Protein AF-A0A518BB22-F1 (afdb_monomer_lite)

Structure (mmCIF, N/CA/C/O backbone):
data_AF-A0A518BB22-F1
#
_entry.id   AF-A0A518BB22-F1
#
loop_
_atom_site.group_PDB
_atom_site.id
_atom_site.type_symbol
_atom_site.label_atom_id
_atom_site.label_alt_id
_atom_site.label_comp_id
_atom_site.label_asym_id
_atom_site.label_entity_id
_atom_site.label_seq_id
_atom_site.pdbx_PDB_ins_code
_atom_site.Cartn_x
_atom_site.Cartn_y
_atom_site.Cartn_z
_atom_site.occupancy
_atom_site.B_iso_or_equiv
_atom_site.auth_seq_id
_atom_site.auth_comp_id
_atom_site.auth_asym_id
_atom_site.auth_atom_id
_atom_site.pdbx_PDB_model_num
ATOM 1 N N . MET A 1 1 ? -40.041 -54.651 -58.471 1.00 43.06 1 MET A N 1
ATOM 2 C CA . MET A 1 1 ? -40.462 -53.303 -58.070 1.00 43.06 1 MET A CA 1
ATOM 3 C C . MET A 1 1 ? -39.698 -52.932 -56.820 1.00 43.06 1 MET A C 1
ATOM 5 O O . MET A 1 1 ? -40.023 -53.452 -55.766 1.00 43.06 1 MET A O 1
ATOM 9 N N . ASP A 1 2 ? -38.676 -52.101 -56.823 1.00 44.12 2 ASP A N 1
ATOM 10 C CA . ASP A 1 2 ? -37.720 -51.656 -57.836 1.00 44.12 2 ASP A CA 1
ATOM 11 C C . ASP A 1 2 ? -36.578 -51.071 -57.001 1.00 44.12 2 ASP A C 1
ATOM 13 O O . ASP A 1 2 ? -36.831 -50.297 -56.077 1.00 44.12 2 ASP A O 1
ATOM 17 N N . GLU A 1 3 ? -35.344 -51.485 -57.272 1.00 51.78 3 GLU A N 1
ATOM 18 C CA . GLU A 1 3 ? -34.155 -50.811 -56.750 1.00 51.78 3 GLU A CA 1
ATOM 19 C C . GLU A 1 3 ? -33.991 -49.459 -57.458 1.00 51.78 3 GLU A C 1
ATOM 21 O O . GLU A 1 3 ? -34.061 -49.417 -58.691 1.00 51.78 3 GLU A O 1
ATOM 26 N N . PRO A 1 4 ? -33.640 -48.381 -56.739 1.00 55.69 4 PRO A N 1
ATOM 27 C CA . PRO A 1 4 ? -32.893 -47.291 -57.326 1.00 55.69 4 PRO A CA 1
ATOM 28 C C . PRO A 1 4 ? -31.471 -47.266 -56.767 1.00 55.69 4 PRO A C 1
ATOM 30 O O . PRO A 1 4 ? -31.218 -46.981 -55.596 1.00 55.69 4 PRO A O 1
ATOM 33 N N . ARG A 1 5 ? -30.554 -47.552 -57.692 1.00 57.53 5 ARG A N 1
ATOM 34 C CA . ARG A 1 5 ? -29.164 -47.103 -57.720 1.00 57.53 5 ARG A CA 1
ATOM 35 C C . ARG A 1 5 ? -29.075 -45.585 -57.536 1.00 57.53 5 ARG A C 1
ATOM 37 O O . ARG A 1 5 ? -29.876 -44.845 -58.102 1.00 57.53 5 ARG A O 1
ATOM 44 N N . GLY A 1 6 ? -28.034 -45.157 -56.834 1.00 52.66 6 GLY A N 1
ATOM 45 C CA . GLY A 1 6 ? -27.600 -43.768 -56.711 1.00 52.66 6 GLY A CA 1
ATOM 46 C C . GLY A 1 6 ? -26.146 -43.717 -56.253 1.00 52.66 6 GLY A C 1
ATOM 47 O O . GLY A 1 6 ? -25.849 -43.165 -55.199 1.00 52.66 6 GLY A O 1
ATOM 48 N N . GLU A 1 7 ? -25.273 -44.394 -57.003 1.00 57.91 7 GLU A N 1
ATOM 49 C CA . GLU A 1 7 ? -23.849 -44.055 -57.081 1.00 57.91 7 GLU A CA 1
ATOM 50 C C . GLU A 1 7 ? -23.701 -42.708 -57.815 1.00 57.91 7 GLU A C 1
ATOM 52 O O . GLU A 1 7 ? -24.561 -42.348 -58.618 1.00 57.91 7 GLU A O 1
ATOM 57 N N . ASP A 1 8 ? -22.587 -42.026 -57.542 1.00 58.22 8 ASP A N 1
ATOM 58 C CA . ASP A 1 8 ? -22.024 -40.882 -58.279 1.00 58.22 8 ASP A CA 1
ATOM 59 C C . ASP A 1 8 ? -22.420 -39.467 -57.819 1.00 58.22 8 ASP A C 1
ATOM 61 O O . ASP A 1 8 ? -23.188 -38.792 -58.494 1.00 58.22 8 ASP A O 1
ATOM 65 N N . ASP A 1 9 ? -21.793 -38.960 -56.740 1.00 55.50 9 ASP A N 1
ATOM 66 C CA . ASP A 1 9 ? -21.418 -37.526 -56.678 1.00 55.50 9 ASP A CA 1
ATOM 67 C C . ASP A 1 9 ? -20.310 -37.181 -55.642 1.00 55.50 9 ASP A C 1
ATOM 69 O O . ASP A 1 9 ? -20.448 -36.294 -54.801 1.00 55.50 9 ASP A O 1
ATOM 73 N N . TYR A 1 10 ? -19.177 -37.900 -55.660 1.00 52.81 10 TYR A N 1
ATOM 74 C CA . TYR A 1 10 ? -18.005 -37.614 -54.797 1.00 52.81 10 TYR A CA 1
ATOM 75 C C . TYR A 1 10 ? -16.732 -37.233 -55.578 1.00 52.81 10 TYR A C 1
ATOM 77 O O . TYR A 1 10 ? -15.620 -37.366 -55.068 1.00 52.81 10 TYR A O 1
ATOM 85 N N . SER A 1 11 ? -16.851 -36.740 -56.813 1.00 55.03 11 SER A N 1
ATOM 86 C CA . SER A 1 11 ? -15.691 -36.384 -57.652 1.00 55.03 11 SER A CA 1
ATOM 87 C C . SER A 1 11 ? -15.397 -34.878 -57.733 1.00 55.03 11 SER A C 1
ATOM 89 O O . SER A 1 11 ? -14.282 -34.501 -58.087 1.00 55.03 11 SER A O 1
ATOM 91 N N . PHE A 1 12 ? -16.313 -33.992 -57.322 1.00 50.91 12 PHE A N 1
ATOM 92 C CA . PHE A 1 12 ? -16.133 -32.542 -57.524 1.00 50.91 12 PHE A CA 1
ATOM 93 C C . PHE A 1 12 ? -15.315 -31.819 -56.430 1.00 50.91 12 PHE A C 1
ATOM 95 O O . PHE A 1 12 ? -14.868 -30.686 -56.619 1.00 50.91 12 PHE A O 1
ATOM 102 N N . ALA A 1 13 ? -15.071 -32.458 -55.281 1.00 53.59 13 ALA A N 1
ATOM 103 C CA . ALA A 1 13 ? -14.381 -31.823 -54.150 1.00 53.59 13 ALA A CA 1
ATOM 104 C C . ALA A 1 13 ? -12.842 -31.939 -54.185 1.00 53.59 13 ALA A C 1
ATOM 106 O O . ALA A 1 13 ? -12.163 -31.225 -53.447 1.00 53.59 13 ALA A O 1
ATOM 107 N N . LEU A 1 14 ? -12.266 -32.802 -55.032 1.00 52.72 14 LEU A N 1
ATOM 108 C CA . LEU A 1 14 ? -10.814 -33.048 -55.047 1.00 52.72 14 LEU A CA 1
ATOM 109 C C . LEU A 1 14 ? -10.054 -32.262 -56.131 1.00 52.72 14 LEU A C 1
ATOM 111 O O . LEU A 1 14 ? -8.910 -31.866 -55.887 1.00 52.72 14 LEU A O 1
ATOM 115 N N . GLU A 1 15 ? -10.681 -31.925 -57.264 1.00 52.44 15 GLU A N 1
ATOM 116 C CA . GLU A 1 15 ? -9.998 -31.224 -58.370 1.00 52.44 15 GLU A CA 1
ATOM 117 C C . GLU A 1 15 ? -9.729 -29.733 -58.106 1.00 52.44 15 GLU A C 1
ATOM 119 O O . GLU A 1 15 ? -8.780 -29.158 -58.645 1.00 52.44 15 GLU A O 1
ATOM 124 N N . THR A 1 16 ? -10.485 -29.090 -57.214 1.00 54.28 16 THR A N 1
ATOM 125 C CA . THR A 1 16 ? -10.216 -27.687 -56.849 1.00 54.28 16 THR A CA 1
ATOM 126 C C . THR A 1 16 ? -9.026 -27.540 -55.892 1.00 54.28 16 THR A C 1
ATOM 128 O O . THR A 1 16 ? -8.443 -26.455 -55.794 1.00 54.28 16 THR A O 1
ATOM 131 N N . SER A 1 17 ? -8.590 -28.627 -55.241 1.00 55.38 17 SER A N 1
ATOM 132 C CA . SER A 1 17 ? -7.474 -28.594 -54.287 1.00 55.38 17 SER A CA 1
ATOM 133 C C . SER A 1 17 ? -6.095 -28.612 -54.967 1.00 55.38 17 SER A C 1
ATOM 135 O O . SER A 1 17 ? -5.178 -27.918 -54.515 1.00 55.38 17 SER A O 1
ATOM 137 N N . GLU A 1 18 ? -5.933 -29.307 -56.099 1.00 56.34 18 GLU A N 1
ATOM 138 C CA . GLU A 1 18 ? -4.634 -29.406 -56.785 1.00 56.34 18 GLU A CA 1
ATOM 139 C C . GLU A 1 18 ? -4.280 -28.141 -57.579 1.00 56.34 18 GLU A C 1
ATOM 141 O O . GLU A 1 18 ? -3.132 -27.679 -57.546 1.00 56.34 18 GLU A O 1
ATOM 146 N N . ALA A 1 19 ? -5.267 -27.507 -58.222 1.00 55.62 19 ALA A N 1
ATOM 147 C CA . ALA A 1 19 ? -5.067 -26.248 -58.944 1.00 55.62 19 ALA A CA 1
ATOM 148 C C . ALA A 1 19 ? -4.705 -25.084 -57.997 1.00 55.62 19 ALA A C 1
ATOM 150 O O . ALA A 1 19 ? -3.866 -24.237 -58.328 1.00 55.62 19 ALA A O 1
ATOM 151 N N . ALA A 1 20 ? -5.266 -25.073 -56.782 1.00 55.50 20 ALA A N 1
ATOM 152 C CA . ALA A 1 20 ? -4.911 -24.110 -55.741 1.00 55.50 20 ALA A CA 1
ATOM 153 C C . ALA A 1 20 ? -3.505 -24.365 -55.160 1.00 55.50 20 ALA A C 1
ATOM 155 O O . ALA A 1 20 ? -2.764 -23.415 -54.880 1.00 55.50 20 ALA A O 1
ATOM 156 N N . ARG A 1 21 ? -3.092 -25.636 -55.038 1.00 54.66 21 ARG A N 1
ATOM 157 C CA . ARG A 1 21 ? -1.771 -26.021 -54.512 1.00 54.66 21 ARG A CA 1
ATOM 158 C C . ARG A 1 21 ? -0.631 -25.672 -55.478 1.00 54.66 21 ARG A C 1
ATOM 160 O O . ARG A 1 21 ? 0.417 -25.203 -55.034 1.00 54.66 21 ARG A O 1
ATOM 167 N N . LYS A 1 22 ? -0.850 -25.785 -56.796 1.00 53.34 22 LYS A N 1
ATOM 168 C CA . LYS A 1 22 ? 0.150 -25.409 -57.818 1.00 53.34 22 LYS A CA 1
ATOM 169 C C . LYS A 1 22 ? 0.375 -23.894 -57.923 1.00 53.34 22 LYS A C 1
ATOM 171 O O . LYS A 1 22 ? 1.508 -23.462 -58.131 1.00 53.34 22 LYS A O 1
ATOM 176 N N . LYS A 1 23 ? -0.660 -23.068 -57.715 1.00 52.31 23 LYS A N 1
ATOM 177 C CA . LYS A 1 23 ? -0.526 -21.596 -57.751 1.00 52.31 23 LYS A CA 1
ATOM 178 C C . LYS A 1 23 ? 0.220 -21.011 -56.548 1.00 52.31 23 LYS A C 1
ATOM 180 O O . LYS A 1 23 ? 0.888 -19.992 -56.708 1.00 52.31 23 LYS A O 1
ATOM 185 N N . ARG A 1 24 ? 0.178 -21.652 -55.371 1.00 54.12 24 ARG A N 1
ATOM 186 C CA . ARG A 1 24 ? 0.925 -21.173 -54.190 1.00 54.12 24 ARG A CA 1
ATOM 187 C C . ARG A 1 24 ? 2.444 -21.304 -54.334 1.00 54.12 24 ARG A C 1
ATOM 189 O O . ARG A 1 24 ? 3.162 -20.451 -53.823 1.00 54.12 24 ARG A O 1
ATOM 196 N N . HIS A 1 25 ? 2.946 -22.298 -55.071 1.00 52.19 25 HIS A N 1
ATOM 197 C CA . HIS A 1 25 ? 4.394 -22.511 -55.185 1.00 52.19 25 HIS A CA 1
ATOM 198 C C . HIS A 1 25 ? 5.106 -21.587 -56.180 1.00 52.19 25 HIS A C 1
ATOM 200 O O . HIS A 1 25 ? 6.299 -21.338 -56.016 1.00 52.19 25 HIS A O 1
ATOM 206 N N . HIS A 1 26 ? 4.412 -21.030 -57.178 1.00 53.66 26 HIS A N 1
ATOM 207 C CA . HIS A 1 26 ? 5.092 -20.237 -58.209 1.00 53.66 26 HIS A CA 1
ATOM 208 C C . HIS A 1 26 ? 5.356 -18.776 -57.806 1.00 53.66 26 HIS A C 1
ATOM 210 O O . HIS A 1 26 ? 6.256 -18.134 -58.347 1.00 53.66 26 HIS A O 1
ATOM 216 N N . TRP A 1 27 ? 4.631 -18.251 -56.812 1.00 54.06 27 TRP A N 1
ATOM 217 C CA . TRP A 1 27 ? 4.895 -16.904 -56.297 1.00 54.06 27 TRP A CA 1
ATOM 218 C C . TRP A 1 27 ? 6.151 -16.840 -55.409 1.00 54.06 27 TRP A C 1
ATOM 220 O O . TRP A 1 27 ? 6.816 -15.806 -55.376 1.00 54.06 27 TRP A O 1
ATOM 230 N N . MET A 1 28 ? 6.546 -17.952 -54.773 1.00 52.59 28 MET A N 1
ATOM 231 C CA . MET A 1 28 ? 7.757 -18.015 -53.938 1.00 52.59 28 MET A CA 1
ATOM 232 C C . MET A 1 28 ? 9.069 -18.051 -54.737 1.00 52.59 28 MET A C 1
ATOM 234 O O . MET A 1 28 ? 10.099 -17.642 -54.217 1.00 52.59 28 MET A O 1
ATOM 238 N N . THR A 1 29 ? 9.063 -18.478 -56.004 1.00 59.12 29 THR A N 1
ATOM 239 C CA . THR A 1 29 ? 10.281 -18.524 -56.845 1.00 59.12 29 THR A CA 1
ATOM 240 C C . THR A 1 29 ? 10.539 -17.236 -57.632 1.00 59.12 29 THR A C 1
ATOM 242 O O . THR A 1 29 ? 11.562 -17.096 -58.300 1.00 59.12 29 THR A O 1
ATOM 245 N N . SER A 1 30 ? 9.621 -16.271 -57.571 1.00 63.66 30 SER A N 1
ATOM 246 C CA . SER A 1 30 ? 9.787 -14.956 -58.185 1.00 63.66 30 SER A CA 1
ATOM 247 C C . SER A 1 30 ? 10.726 -14.093 -57.340 1.00 63.66 30 SER A C 1
ATOM 249 O O . SER A 1 30 ? 10.533 -13.969 -56.132 1.00 63.66 30 SER A O 1
ATOM 251 N N . ARG A 1 31 ? 11.692 -13.404 -57.968 1.00 74.19 31 ARG A N 1
ATOM 252 C CA . ARG A 1 31 ? 12.573 -12.411 -57.306 1.00 74.19 31 ARG A CA 1
ATOM 253 C C . ARG A 1 31 ? 11.800 -11.379 -56.464 1.00 74.19 31 ARG A C 1
ATOM 255 O O . ARG A 1 31 ? 12.342 -10.843 -55.504 1.00 74.19 31 ARG A O 1
ATOM 262 N N . ARG A 1 32 ? 10.530 -11.118 -56.801 1.00 74.81 32 ARG A N 1
ATOM 263 C CA . ARG A 1 32 ? 9.646 -10.206 -56.056 1.00 74.81 32 ARG A CA 1
ATOM 264 C C . ARG A 1 32 ? 9.170 -10.787 -54.717 1.00 74.81 32 ARG A C 1
ATOM 266 O O . ARG A 1 32 ? 9.002 -10.026 -53.774 1.00 74.81 32 ARG A O 1
ATOM 273 N N . GLY A 1 33 ? 8.997 -12.107 -54.616 1.00 71.69 33 GLY A N 1
ATOM 274 C CA . GLY A 1 33 ? 8.622 -12.781 -53.367 1.00 71.69 33 GLY A CA 1
ATOM 275 C C . GLY A 1 33 ? 9.725 -12.679 -52.311 1.00 71.69 33 GLY A C 1
ATOM 276 O O . GLY A 1 33 ? 9.458 -12.287 -51.179 1.00 71.69 33 GLY A O 1
ATOM 277 N N . PHE A 1 34 ? 10.982 -12.909 -52.706 1.00 79.94 34 PHE A N 1
ATOM 278 C CA . PHE A 1 34 ? 12.142 -12.733 -51.821 1.00 79.94 34 PHE A CA 1
ATOM 279 C C . PHE A 1 34 ? 12.313 -11.287 -51.338 1.00 79.94 34 PHE A C 1
ATOM 281 O O . PHE A 1 34 ? 12.639 -11.070 -50.174 1.00 79.94 34 PHE A O 1
ATOM 288 N N . ALA A 1 35 ? 12.048 -10.298 -52.199 1.00 84.38 35 ALA A N 1
ATOM 289 C CA . ALA A 1 35 ? 12.122 -8.887 -51.819 1.00 84.38 35 ALA A CA 1
ATOM 290 C C . ALA A 1 35 ? 11.077 -8.511 -50.754 1.00 84.38 35 ALA A C 1
ATOM 292 O O . ALA A 1 35 ? 11.398 -7.789 -49.814 1.00 84.38 35 ALA A O 1
ATOM 293 N N . LEU A 1 36 ? 9.849 -9.030 -50.866 1.00 86.75 36 LEU A N 1
ATOM 294 C CA . LEU A 1 36 ? 8.797 -8.784 -49.877 1.00 86.75 36 LEU A CA 1
ATOM 295 C C . LEU A 1 36 ? 9.117 -9.436 -48.531 1.00 86.75 36 LEU A C 1
ATOM 297 O O . LEU A 1 36 ? 8.990 -8.778 -47.505 1.00 86.75 36 LEU A O 1
ATOM 301 N N . VAL A 1 37 ? 9.600 -10.683 -48.532 1.00 86.19 37 VAL A N 1
ATOM 302 C CA . VAL A 1 37 ? 10.029 -11.357 -47.295 1.00 86.19 37 VAL A CA 1
ATOM 303 C C . VAL A 1 37 ? 11.185 -10.598 -46.639 1.00 86.19 37 VAL A C 1
ATOM 305 O O . VAL A 1 37 ? 11.138 -10.339 -45.440 1.00 86.19 37 VAL A O 1
ATOM 308 N N . GLY A 1 38 ? 12.184 -10.174 -47.420 1.00 90.88 38 GLY A N 1
ATOM 309 C CA . GLY A 1 38 ? 13.296 -9.365 -46.915 1.00 90.88 38 GLY A CA 1
ATOM 310 C C . GLY A 1 38 ? 12.836 -8.040 -46.299 1.00 90.88 38 GLY A C 1
ATOM 311 O O . GLY A 1 38 ? 13.276 -7.688 -45.207 1.00 90.88 38 GLY A O 1
ATOM 312 N N . LEU A 1 39 ? 11.901 -7.339 -46.948 1.00 94.38 39 LEU A N 1
ATOM 313 C CA . LEU A 1 39 ? 11.331 -6.093 -46.431 1.00 94.38 39 LEU A CA 1
ATOM 314 C C . LEU A 1 39 ? 10.546 -6.315 -45.130 1.00 94.38 39 LEU A C 1
ATOM 316 O O . LEU A 1 39 ? 10.695 -5.535 -44.193 1.00 94.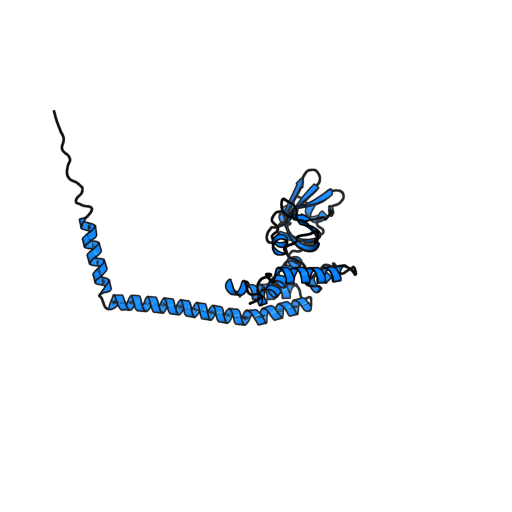38 39 LEU A O 1
ATOM 320 N N . SER A 1 40 ? 9.747 -7.382 -45.045 1.00 90.19 40 SER A N 1
ATOM 321 C CA . SER A 1 40 ? 9.011 -7.727 -43.824 1.00 90.19 40 SER A CA 1
ATOM 322 C C . SER A 1 40 ? 9.947 -8.029 -42.652 1.00 90.19 40 SER A C 1
ATOM 324 O O . SER A 1 40 ? 9.693 -7.566 -41.542 1.00 90.19 40 SER A O 1
ATOM 326 N N . VAL A 1 41 ? 11.047 -8.750 -42.889 1.00 94.50 41 VAL A N 1
ATOM 327 C CA . VAL A 1 41 ? 12.056 -9.028 -41.853 1.00 94.50 41 VAL A CA 1
ATOM 328 C C . VAL A 1 41 ? 12.737 -7.738 -41.390 1.00 94.50 41 VAL A C 1
ATOM 330 O O . VAL A 1 41 ? 12.859 -7.517 -40.188 1.00 94.50 41 VAL A O 1
ATOM 333 N N . LEU A 1 42 ? 13.120 -6.852 -42.315 1.00 95.56 42 LEU A N 1
ATOM 334 C CA . LEU A 1 42 ? 13.709 -5.554 -41.966 1.00 95.56 42 LEU A CA 1
ATOM 335 C C . LEU A 1 42 ? 12.744 -4.675 -41.162 1.00 95.56 42 LEU A C 1
ATOM 337 O O . LEU A 1 42 ? 13.164 -4.040 -40.198 1.00 95.56 42 LEU A O 1
ATOM 341 N N . LEU A 1 43 ? 11.455 -4.668 -41.515 1.00 96.00 43 LEU A N 1
ATOM 342 C CA . LEU A 1 43 ? 10.433 -3.928 -40.776 1.00 96.00 43 LEU A CA 1
ATOM 343 C C . LEU A 1 43 ? 10.282 -4.463 -39.344 1.00 96.00 43 LEU A C 1
ATOM 345 O O . LEU A 1 43 ? 10.243 -3.680 -38.399 1.00 96.00 43 LEU A O 1
ATOM 349 N N . LEU A 1 44 ? 10.243 -5.789 -39.169 1.00 95.06 44 LEU A N 1
ATOM 350 C CA . LEU A 1 44 ? 10.184 -6.410 -37.843 1.00 95.06 44 LEU A CA 1
ATOM 351 C C . LEU A 1 44 ? 11.420 -6.070 -37.004 1.00 95.06 44 LEU A C 1
ATOM 353 O O . LEU A 1 44 ? 11.274 -5.692 -35.844 1.00 95.06 44 LEU A O 1
ATOM 357 N N . LEU A 1 45 ? 12.620 -6.136 -37.588 1.00 94.69 45 LEU A N 1
ATOM 358 C CA . LEU A 1 45 ? 13.855 -5.751 -36.899 1.00 94.69 45 LEU A CA 1
ATOM 359 C C . LEU A 1 45 ? 13.848 -4.272 -36.497 1.00 94.69 45 LEU A C 1
ATOM 361 O O . LEU A 1 45 ? 14.210 -3.957 -35.367 1.00 94.69 45 LEU A O 1
ATOM 365 N N . ALA A 1 46 ? 13.376 -3.376 -37.369 1.00 93.62 46 ALA A N 1
ATOM 366 C CA . ALA A 1 46 ? 13.250 -1.954 -37.055 1.00 93.62 46 ALA A CA 1
ATOM 367 C C . ALA A 1 46 ? 12.263 -1.703 -35.901 1.00 93.62 46 ALA A C 1
ATOM 369 O O . ALA A 1 46 ? 12.554 -0.910 -35.009 1.00 93.62 46 ALA A O 1
ATOM 370 N N . ILE A 1 47 ? 11.130 -2.414 -35.870 1.00 93.69 47 ILE A N 1
ATOM 371 C CA . ILE A 1 47 ? 10.149 -2.333 -34.774 1.00 93.69 47 ILE A CA 1
ATOM 372 C C . ILE A 1 47 ? 10.754 -2.839 -33.458 1.00 93.69 47 ILE A C 1
ATOM 374 O O . ILE A 1 47 ? 10.572 -2.205 -32.419 1.00 93.69 47 ILE A O 1
ATOM 378 N N . VAL A 1 48 ? 11.487 -3.956 -33.487 1.00 91.00 48 VAL A N 1
ATOM 379 C CA . VAL A 1 48 ? 12.158 -4.511 -32.300 1.00 91.00 48 VAL A CA 1
ATOM 380 C C . VAL A 1 48 ? 13.238 -3.559 -31.794 1.00 91.00 48 VAL A C 1
ATOM 382 O O . VAL A 1 48 ? 13.279 -3.269 -30.601 1.00 91.00 48 VAL A O 1
ATOM 385 N N . GLN A 1 49 ? 14.071 -3.018 -32.683 1.00 90.00 49 GLN A N 1
ATOM 386 C CA . GLN A 1 49 ? 15.131 -2.081 -32.317 1.00 90.00 49 GLN A CA 1
ATOM 387 C C . GLN A 1 49 ? 14.558 -0.762 -31.782 1.00 90.00 49 GLN A C 1
ATOM 389 O O . GLN A 1 49 ? 15.068 -0.230 -30.798 1.00 90.00 49 GLN A O 1
ATOM 394 N N . TRP A 1 50 ? 13.463 -0.267 -32.369 1.00 88.50 50 TRP A N 1
ATOM 395 C CA . TRP A 1 50 ? 12.750 0.908 -31.870 1.00 88.50 50 TRP A CA 1
ATOM 396 C C . TRP A 1 50 ? 12.155 0.665 -30.480 1.00 88.50 50 TRP A C 1
ATOM 398 O O . TRP A 1 50 ? 12.349 1.492 -29.593 1.00 88.50 50 TRP A O 1
ATOM 408 N N . ARG A 1 51 ? 11.517 -0.492 -30.247 1.00 83.06 51 ARG A N 1
ATOM 409 C CA . ARG A 1 51 ? 11.033 -0.884 -28.912 1.00 83.06 51 ARG A CA 1
ATOM 410 C C . ARG A 1 51 ? 12.164 -1.013 -27.898 1.00 83.06 51 ARG A C 1
ATOM 412 O O . ARG A 1 51 ? 12.016 -0.545 -26.775 1.00 83.06 51 ARG A O 1
ATOM 419 N N . HIS A 1 52 ? 13.287 -1.610 -28.290 1.00 79.50 52 HIS A N 1
ATOM 420 C CA . HIS A 1 52 ? 14.446 -1.755 -27.415 1.00 79.50 52 HIS A CA 1
ATOM 421 C C . HIS A 1 52 ? 15.037 -0.389 -27.043 1.00 79.50 52 HIS A C 1
ATOM 423 O O . HIS A 1 52 ? 15.273 -0.121 -25.869 1.00 79.50 52 HIS A O 1
ATOM 429 N N . HIS A 1 53 ? 15.178 0.516 -28.016 1.00 80.31 53 HIS A N 1
ATOM 430 C CA . HIS A 1 53 ? 15.646 1.878 -27.767 1.00 80.31 53 HIS A CA 1
ATOM 431 C C . HIS A 1 53 ? 14.664 2.681 -26.901 1.00 80.31 53 HIS A C 1
ATOM 433 O O . HIS A 1 53 ? 15.073 3.366 -25.969 1.00 80.31 53 HIS A O 1
ATOM 439 N N . GLN A 1 54 ? 13.358 2.550 -27.145 1.00 81.12 54 GLN A N 1
ATOM 440 C CA . GLN A 1 54 ? 12.335 3.200 -26.327 1.00 81.12 54 GLN A CA 1
ATOM 441 C C . GLN A 1 54 ? 12.334 2.670 -24.883 1.00 81.12 54 GLN A C 1
ATOM 443 O O . GLN A 1 54 ? 12.147 3.448 -23.951 1.00 81.12 54 GLN A O 1
ATOM 448 N N . SER A 1 55 ? 12.581 1.370 -24.687 1.00 73.44 55 SER A N 1
ATOM 449 C CA . SER A 1 55 ? 12.734 0.767 -23.357 1.00 73.44 55 SER A CA 1
ATOM 450 C C . SER A 1 55 ? 13.995 1.257 -22.642 1.00 73.44 55 SER A C 1
ATOM 452 O O . SER A 1 55 ? 13.943 1.515 -21.442 1.00 73.44 55 SER A O 1
ATOM 454 N N . ALA A 1 56 ? 15.111 1.406 -23.364 1.00 75.19 56 ALA A N 1
ATOM 455 C CA . ALA A 1 56 ? 16.360 1.915 -22.804 1.00 75.19 56 ALA A CA 1
ATOM 456 C C . ALA A 1 56 ? 16.200 3.367 -22.323 1.00 75.19 56 ALA A C 1
ATOM 458 O O . ALA A 1 56 ? 16.455 3.650 -21.153 1.00 75.19 56 ALA A O 1
ATOM 459 N N . ASN A 1 57 ? 15.657 4.250 -23.168 1.00 75.38 57 ASN A N 1
ATOM 460 C CA . ASN A 1 57 ? 15.476 5.663 -22.821 1.00 75.38 57 ASN A CA 1
ATOM 461 C C . ASN A 1 57 ? 14.491 5.856 -21.651 1.00 75.38 57 ASN A C 1
ATOM 463 O O . ASN A 1 57 ? 14.722 6.695 -20.787 1.00 75.38 57 ASN A O 1
ATOM 467 N N . ARG A 1 58 ? 13.415 5.055 -21.566 1.00 75.31 58 ARG A N 1
ATOM 468 C CA . ARG A 1 58 ? 12.484 5.117 -20.419 1.00 75.31 58 ARG A CA 1
ATOM 469 C C . ARG A 1 58 ? 13.146 4.730 -19.097 1.00 75.31 58 ARG A C 1
ATOM 471 O O . ARG A 1 58 ? 12.822 5.309 -18.064 1.00 75.31 58 ARG A O 1
ATOM 478 N N . SER A 1 59 ? 14.083 3.783 -19.131 1.00 75.06 59 SER A N 1
ATOM 479 C CA . SER A 1 59 ? 14.820 3.362 -17.936 1.00 75.06 59 SER A CA 1
ATOM 480 C C . SER A 1 59 ? 15.795 4.428 -17.430 1.00 75.06 59 SER A C 1
ATOM 482 O O . SER A 1 59 ? 15.985 4.551 -16.223 1.00 75.06 59 SER A O 1
ATOM 484 N N . GLU A 1 60 ? 16.359 5.242 -18.330 1.00 83.06 60 GLU A N 1
ATOM 485 C CA . GLU A 1 60 ? 17.266 6.334 -17.955 1.00 83.06 60 GLU A CA 1
ATOM 486 C C . GLU A 1 60 ? 16.533 7.459 -17.206 1.00 83.06 60 GLU A C 1
ATOM 488 O O . GLU A 1 60 ? 17.098 8.068 -16.298 1.00 83.06 60 GLU A O 1
ATOM 493 N N . GLU A 1 61 ? 15.259 7.706 -17.526 1.00 88.25 61 GLU A N 1
ATOM 494 C CA . GLU A 1 61 ? 14.451 8.739 -16.863 1.00 88.25 61 GLU A CA 1
ATOM 495 C C . GLU A 1 61 ? 13.854 8.306 -15.515 1.00 88.25 61 GLU A C 1
ATOM 497 O O . GLU A 1 61 ? 13.476 9.167 -14.709 1.00 88.25 61 GLU A O 1
ATOM 502 N N . PHE A 1 62 ? 13.764 6.996 -15.260 1.00 92.62 62 PHE A N 1
ATOM 503 C CA . PHE A 1 62 ? 13.196 6.447 -14.027 1.00 92.62 62 PHE A CA 1
ATOM 504 C C . PHE A 1 62 ? 13.950 6.949 -12.793 1.00 92.62 62 PHE A C 1
ATOM 506 O O . PHE A 1 62 ? 13.375 7.641 -11.953 1.00 92.62 62 PHE A O 1
ATOM 513 N N . LEU A 1 63 ? 15.246 6.638 -12.698 1.00 92.75 63 LEU A N 1
ATOM 514 C CA . LEU A 1 63 ? 16.017 6.848 -11.474 1.00 92.75 63 LEU A CA 1
ATOM 515 C C . LEU A 1 63 ? 16.100 8.333 -11.066 1.00 92.75 63 LEU A C 1
ATOM 517 O O . LEU A 1 63 ? 15.831 8.637 -9.903 1.00 92.75 63 LEU A O 1
ATOM 521 N N . PRO A 1 64 ? 16.389 9.294 -11.969 1.00 94.88 64 PRO A N 1
ATOM 522 C CA . PRO A 1 64 ? 16.383 10.712 -11.609 1.00 94.88 64 PRO A CA 1
ATOM 523 C C . PRO A 1 64 ? 15.016 11.211 -11.124 1.00 94.88 64 PRO A C 1
ATOM 525 O O . PRO A 1 64 ? 14.949 12.109 -10.285 1.00 94.88 64 PRO A O 1
ATOM 528 N N . THR A 1 65 ? 13.918 10.659 -11.645 1.00 96.06 65 THR A N 1
ATOM 529 C CA . THR A 1 65 ? 12.556 11.034 -11.235 1.00 96.06 65 THR A CA 1
ATOM 530 C C . THR A 1 65 ? 12.208 10.422 -9.881 1.00 96.06 65 THR A C 1
ATOM 532 O O . THR A 1 65 ? 11.820 11.156 -8.974 1.00 96.06 65 THR A O 1
ATOM 535 N N . ALA A 1 66 ? 12.487 9.132 -9.690 1.00 96.19 66 ALA A N 1
ATOM 536 C CA . ALA A 1 66 ? 12.275 8.429 -8.429 1.00 96.19 66 ALA A CA 1
ATOM 537 C C . ALA A 1 66 ? 13.068 9.063 -7.270 1.00 96.19 66 ALA A C 1
ATOM 539 O O . ALA A 1 66 ? 12.528 9.315 -6.195 1.00 96.19 66 ALA A O 1
ATOM 540 N N . LEU A 1 67 ? 14.335 9.433 -7.501 1.00 96.25 67 LEU A N 1
ATOM 541 C CA . LEU A 1 67 ? 15.165 10.118 -6.502 1.00 96.25 67 LEU A CA 1
ATOM 542 C C . LEU A 1 67 ? 14.640 11.513 -6.132 1.00 96.25 67 LEU A C 1
ATOM 544 O O . LEU A 1 67 ? 14.809 11.945 -4.987 1.00 96.25 67 LEU A O 1
ATOM 548 N N . ARG A 1 68 ? 14.019 12.233 -7.078 1.00 97.38 68 ARG A N 1
ATOM 549 C CA . ARG A 1 68 ? 13.326 13.497 -6.780 1.00 97.38 68 ARG A CA 1
ATOM 550 C C . ARG A 1 68 ? 12.090 13.243 -5.920 1.00 97.38 68 ARG A C 1
ATOM 552 O O . ARG A 1 68 ? 11.930 13.952 -4.933 1.00 97.38 68 ARG A O 1
ATOM 559 N N . GLY A 1 69 ? 11.309 12.206 -6.225 1.00 96.56 69 GLY A N 1
ATOM 560 C CA . GLY A 1 69 ? 10.176 11.774 -5.401 1.00 96.56 69 GLY A CA 1
ATOM 561 C C . GLY A 1 69 ? 10.587 11.446 -3.963 1.00 96.56 69 GLY A C 1
ATOM 562 O O . GLY A 1 69 ? 10.059 12.029 -3.022 1.00 96.56 69 GLY A O 1
ATOM 563 N N . MET A 1 70 ? 11.638 10.643 -3.772 1.00 97.06 70 MET A N 1
ATOM 564 C CA . MET A 1 70 ? 12.174 10.334 -2.434 1.00 97.06 70 MET A CA 1
ATOM 565 C C . MET A 1 70 ? 12.741 11.556 -1.702 1.00 97.06 70 MET A C 1
ATOM 567 O O . MET A 1 70 ? 12.760 11.614 -0.472 1.00 97.06 70 MET A O 1
ATOM 571 N N . ARG A 1 71 ? 13.264 12.547 -2.431 1.00 97.19 71 ARG A N 1
ATOM 572 C CA . ARG A 1 71 ? 13.671 13.819 -1.822 1.00 97.19 71 ARG A CA 1
ATOM 573 C C . ARG A 1 71 ? 12.451 14.613 -1.358 1.00 97.19 71 ARG A C 1
ATOM 575 O O . ARG A 1 71 ? 12.463 15.069 -0.222 1.00 97.19 71 ARG A O 1
ATOM 582 N N . ALA A 1 72 ? 11.426 14.736 -2.198 1.00 96.31 72 ALA A N 1
ATOM 583 C CA . ALA A 1 72 ? 10.179 15.409 -1.851 1.00 96.31 72 ALA A CA 1
ATOM 584 C C . ALA A 1 72 ? 9.508 14.756 -0.629 1.00 96.31 72 ALA A C 1
ATOM 586 O O . ALA A 1 72 ? 9.108 15.472 0.284 1.00 96.31 72 ALA A O 1
ATOM 587 N N . LEU A 1 73 ? 9.506 13.419 -0.549 1.00 95.56 73 LEU A N 1
ATOM 588 C CA . LEU A 1 73 ? 9.016 12.664 0.610 1.00 95.56 73 LEU A CA 1
ATOM 589 C C . LEU A 1 73 ? 9.742 13.061 1.906 1.00 95.56 73 LEU A C 1
ATOM 591 O O . LEU A 1 73 ? 9.103 13.431 2.886 1.00 95.56 73 LEU A O 1
ATOM 595 N N . ARG A 1 74 ? 11.083 13.067 1.900 1.00 94.38 74 ARG A N 1
ATOM 596 C CA . ARG A 1 74 ? 11.892 13.482 3.066 1.00 94.38 74 ARG A CA 1
ATOM 597 C C . ARG A 1 74 ? 11.685 14.941 3.466 1.00 94.38 74 ARG A C 1
ATOM 599 O O . ARG A 1 74 ? 11.886 15.295 4.622 1.00 94.38 74 ARG A O 1
ATOM 606 N N . GLU A 1 75 ? 11.316 15.783 2.510 1.00 95.50 75 GLU A N 1
ATOM 607 C CA . GLU A 1 75 ? 10.969 17.190 2.720 1.00 95.50 75 GLU A CA 1
ATOM 608 C C . GLU A 1 75 ? 9.479 17.383 3.068 1.00 95.50 75 GLU A C 1
ATOM 610 O O . GLU A 1 75 ? 9.015 18.520 3.105 1.00 95.50 75 GLU A O 1
ATOM 615 N N . GLN A 1 76 ? 8.736 16.295 3.319 1.00 94.56 76 GLN A N 1
ATOM 616 C CA . GLN A 1 76 ? 7.302 16.278 3.646 1.00 94.56 76 GLN A CA 1
ATOM 617 C C . GLN A 1 76 ? 6.402 16.917 2.572 1.00 94.56 76 GLN A C 1
ATOM 619 O O . GLN A 1 76 ? 5.280 17.344 2.841 1.00 94.56 76 GLN A O 1
ATOM 624 N N . ARG A 1 77 ? 6.867 16.964 1.319 1.00 95.75 77 ARG A N 1
ATOM 625 C CA . ARG A 1 77 ? 6.084 17.396 0.153 1.00 95.75 77 ARG A CA 1
ATOM 626 C C . ARG A 1 77 ? 5.335 16.196 -0.433 1.00 95.75 77 ARG A C 1
ATOM 628 O O . ARG A 1 77 ? 5.675 15.725 -1.513 1.00 95.75 77 ARG A O 1
ATOM 635 N N . PHE A 1 78 ? 4.363 15.663 0.314 1.00 94.75 78 PHE A N 1
ATOM 636 C CA . PHE A 1 78 ? 3.746 14.353 0.042 1.00 94.75 78 PHE A CA 1
ATOM 637 C C . PHE A 1 78 ? 3.032 14.252 -1.312 1.00 94.75 78 PHE A C 1
ATOM 639 O O . PHE A 1 78 ? 3.229 13.268 -2.017 1.00 94.75 78 PHE A O 1
ATOM 646 N N . GLU A 1 79 ? 2.258 15.266 -1.705 1.00 94.25 79 GLU A N 1
ATOM 647 C CA . GLU A 1 79 ? 1.550 15.281 -2.996 1.00 94.25 79 GLU A CA 1
ATOM 648 C C . GLU A 1 79 ? 2.537 15.230 -4.174 1.00 94.25 79 GLU A C 1
ATOM 650 O O . GLU A 1 79 ? 2.462 14.341 -5.018 1.00 94.25 79 GLU A O 1
ATOM 655 N N . GLU A 1 80 ? 3.551 16.099 -4.166 1.00 96.50 80 GLU A N 1
ATOM 656 C CA . GLU A 1 80 ? 4.613 16.101 -5.180 1.00 96.50 80 GLU A CA 1
ATOM 657 C C . GLU A 1 80 ? 5.430 14.800 -5.165 1.00 96.50 80 GLU A C 1
ATOM 659 O O . GLU A 1 80 ? 5.813 14.287 -6.217 1.00 96.50 80 GLU A O 1
ATOM 664 N N . ALA A 1 81 ? 5.707 14.246 -3.980 1.00 97.06 81 ALA A N 1
ATOM 665 C CA . ALA A 1 81 ? 6.392 12.965 -3.853 1.00 97.06 81 ALA A CA 1
ATOM 666 C C . ALA A 1 81 ? 5.586 11.835 -4.504 1.00 97.06 81 ALA A C 1
ATOM 668 O O . ALA A 1 81 ? 6.168 11.016 -5.216 1.00 97.06 81 ALA A O 1
ATOM 669 N N . HIS A 1 82 ? 4.268 11.821 -4.291 1.00 96.62 82 HIS A N 1
ATOM 670 C CA . HIS A 1 82 ? 3.360 10.838 -4.869 1.00 96.62 82 HIS A CA 1
ATOM 671 C C . HIS A 1 82 ? 3.339 10.955 -6.396 1.00 96.62 82 HIS A C 1
ATOM 673 O O . HIS A 1 82 ? 3.612 9.970 -7.074 1.00 96.62 82 HIS A O 1
ATOM 679 N N . GLU A 1 83 ? 3.138 12.159 -6.944 1.00 96.50 83 GLU A N 1
ATOM 680 C CA . GLU A 1 83 ? 3.152 12.396 -8.396 1.00 96.50 83 GLU A CA 1
ATOM 681 C C . GLU A 1 83 ? 4.481 11.988 -9.056 1.00 96.50 83 GLU A C 1
ATOM 683 O O . GLU A 1 83 ? 4.495 11.344 -10.106 1.00 96.50 83 GLU A O 1
ATOM 688 N N . LEU A 1 84 ? 5.619 12.337 -8.443 1.00 96.88 84 LEU A N 1
ATOM 689 C CA . LEU A 1 84 ? 6.941 11.994 -8.975 1.00 96.88 84 LEU A CA 1
ATOM 690 C C . LEU A 1 84 ? 7.213 10.488 -8.934 1.00 96.88 84 LEU A C 1
ATOM 692 O O . LEU A 1 84 ? 7.856 9.959 -9.845 1.00 96.88 84 LEU A O 1
ATOM 696 N N . LEU A 1 85 ? 6.778 9.800 -7.878 1.00 96.75 85 LEU A N 1
ATOM 697 C CA . LEU A 1 85 ? 6.954 8.355 -7.764 1.00 96.75 85 LEU A CA 1
ATOM 698 C C . LEU A 1 85 ? 5.994 7.594 -8.685 1.00 96.75 85 LEU A C 1
ATOM 700 O O . LEU A 1 85 ? 6.434 6.624 -9.300 1.00 96.75 85 LEU A O 1
ATOM 704 N N . ASP A 1 86 ? 4.755 8.058 -8.858 1.00 96.88 86 ASP A N 1
ATOM 705 C CA . ASP A 1 86 ? 3.808 7.497 -9.830 1.00 96.88 86 ASP A CA 1
ATOM 706 C C . ASP A 1 86 ? 4.351 7.629 -11.265 1.00 96.88 86 ASP A C 1
ATOM 708 O O . ASP A 1 86 ? 4.471 6.630 -11.980 1.00 96.88 86 ASP A O 1
ATOM 712 N N . ASP A 1 87 ? 4.821 8.824 -11.660 1.00 95.56 87 ASP A N 1
ATOM 713 C CA . ASP A 1 87 ? 5.454 9.047 -12.973 1.00 95.56 87 ASP A CA 1
ATOM 714 C C . ASP A 1 87 ? 6.691 8.158 -13.165 1.00 95.56 87 ASP A C 1
ATOM 716 O O . ASP A 1 87 ? 6.891 7.563 -14.228 1.00 95.56 87 ASP A O 1
ATOM 720 N N . ALA A 1 88 ? 7.530 8.022 -12.132 1.00 95.31 88 ALA A N 1
ATOM 721 C CA . ALA A 1 88 ? 8.695 7.152 -12.196 1.00 95.31 88 ALA A CA 1
ATOM 722 C C . ALA A 1 88 ? 8.287 5.680 -12.397 1.00 95.31 88 ALA A C 1
ATOM 724 O O . ALA A 1 88 ? 8.754 5.032 -13.337 1.00 95.31 88 ALA A O 1
ATOM 725 N N . LEU A 1 89 ? 7.393 5.145 -11.564 1.00 94.94 89 LEU A N 1
ATOM 726 C CA . LEU A 1 89 ? 6.951 3.748 -11.637 1.00 94.94 89 LEU A CA 1
ATOM 727 C C . LEU A 1 89 ? 6.173 3.446 -12.929 1.00 94.94 89 LEU A C 1
ATOM 729 O O . LEU A 1 89 ? 6.293 2.348 -13.485 1.00 94.94 89 LEU A O 1
ATOM 733 N N . GLY A 1 90 ? 5.449 4.428 -13.471 1.00 93.12 90 GLY A N 1
ATOM 734 C CA . GLY A 1 90 ? 4.777 4.352 -14.768 1.00 93.12 90 GLY A CA 1
ATOM 735 C C . GLY A 1 90 ? 5.728 4.138 -15.954 1.00 93.12 90 GLY A C 1
ATOM 736 O O . GLY A 1 90 ? 5.322 3.582 -16.978 1.00 93.12 90 GLY A O 1
ATOM 737 N N . LYS A 1 91 ? 7.010 4.506 -15.820 1.00 91.31 91 LYS A N 1
ATOM 738 C CA . LYS A 1 91 ? 8.036 4.331 -16.869 1.00 91.31 91 LYS A CA 1
ATOM 739 C C . LYS A 1 91 ? 8.667 2.938 -16.890 1.00 91.31 91 LYS A C 1
ATOM 741 O O . LYS A 1 91 ? 9.293 2.587 -17.893 1.00 91.31 91 LYS A O 1
ATOM 746 N N . LEU A 1 92 ? 8.496 2.147 -15.830 1.00 89.62 92 LEU A N 1
ATOM 747 C CA . LEU A 1 92 ? 9.081 0.812 -15.709 1.00 89.62 92 LEU A CA 1
ATOM 748 C C . LEU A 1 92 ? 8.300 -0.242 -16.499 1.00 89.62 92 LEU A C 1
ATOM 750 O O . LEU A 1 92 ? 7.069 -0.296 -16.436 1.00 89.62 92 LEU A O 1
ATOM 754 N N . ASN A 1 93 ? 9.028 -1.129 -17.180 1.00 87.25 93 ASN A N 1
ATOM 755 C CA . ASN A 1 93 ? 8.464 -2.348 -17.761 1.00 87.25 93 ASN A CA 1
ATOM 756 C C . ASN A 1 93 ? 8.294 -3.465 -16.703 1.00 87.25 93 ASN A C 1
ATOM 758 O O . ASN A 1 93 ? 8.786 -3.344 -15.581 1.00 87.25 93 ASN A O 1
ATOM 762 N N . ASP A 1 94 ? 7.608 -4.556 -17.057 1.00 86.50 94 ASP A N 1
ATOM 763 C CA . ASP A 1 94 ? 7.281 -5.643 -16.117 1.00 86.50 94 ASP A CA 1
ATOM 764 C C . ASP A 1 94 ? 8.519 -6.321 -15.506 1.00 86.50 94 ASP A C 1
ATOM 766 O O . ASP A 1 94 ? 8.516 -6.646 -14.321 1.00 86.50 94 ASP A O 1
ATOM 770 N N . GLU A 1 95 ? 9.596 -6.487 -16.281 1.00 82.50 95 GLU A N 1
ATOM 771 C CA . GLU A 1 95 ? 10.859 -7.067 -15.799 1.00 82.50 95 GLU A CA 1
ATOM 772 C C . GLU A 1 95 ? 11.538 -6.142 -14.777 1.00 82.50 95 GLU A C 1
ATOM 774 O O . GLU A 1 95 ? 11.990 -6.574 -13.719 1.00 82.50 95 GLU A O 1
ATOM 779 N N . GLN A 1 96 ? 11.574 -4.839 -15.058 1.00 86.19 96 GLN A N 1
ATOM 780 C CA . GLN A 1 96 ? 12.167 -3.839 -14.173 1.00 86.19 96 GLN A CA 1
ATOM 781 C C . GLN A 1 96 ? 11.356 -3.659 -12.890 1.00 86.19 96 GLN A C 1
ATOM 783 O O . GLN A 1 96 ? 11.937 -3.442 -11.829 1.00 86.19 96 GLN A O 1
ATOM 788 N N . ARG A 1 97 ? 10.026 -3.794 -12.966 1.00 86.19 97 ARG A N 1
ATOM 789 C CA . ARG A 1 97 ? 9.125 -3.745 -11.805 1.00 86.19 97 ARG A CA 1
ATOM 790 C C . ARG A 1 97 ? 9.388 -4.851 -10.789 1.00 86.19 97 ARG A C 1
ATOM 792 O O . ARG A 1 97 ? 8.909 -4.727 -9.671 1.00 86.19 97 ARG A O 1
ATOM 799 N N . GLN A 1 98 ? 10.124 -5.901 -11.141 1.00 85.88 98 GLN A N 1
ATOM 800 C CA . GLN A 1 98 ? 10.462 -6.989 -10.219 1.00 85.88 98 GLN A CA 1
ATOM 801 C C . GLN A 1 98 ? 11.833 -6.824 -9.562 1.00 85.88 98 GLN A C 1
ATOM 803 O O . GLN A 1 98 ? 12.165 -7.598 -8.674 1.00 85.88 98 GLN A O 1
ATOM 808 N N . ARG A 1 99 ? 12.627 -5.822 -9.955 1.00 86.94 99 ARG A N 1
ATOM 809 C CA . ARG A 1 99 ? 13.950 -5.617 -9.361 1.00 86.94 99 ARG A CA 1
ATOM 810 C C . ARG A 1 99 ? 13.852 -5.125 -7.915 1.00 86.94 99 ARG A C 1
ATOM 812 O O . ARG A 1 99 ? 12.959 -4.336 -7.576 1.00 86.94 99 ARG A O 1
ATOM 819 N N . ASP A 1 100 ? 14.818 -5.544 -7.103 1.00 84.75 100 ASP A N 1
ATOM 820 C CA . ASP A 1 100 ? 14.909 -5.196 -5.681 1.00 84.75 100 ASP A CA 1
ATOM 821 C C . ASP A 1 100 ? 15.199 -3.710 -5.459 1.00 84.75 100 ASP A C 1
ATOM 823 O O . ASP A 1 100 ? 14.616 -3.095 -4.571 1.00 84.75 100 ASP A O 1
ATOM 827 N N . ASP A 1 101 ? 16.016 -3.095 -6.320 1.00 84.06 101 ASP A N 1
ATOM 828 C CA . ASP A 1 101 ? 16.341 -1.662 -6.265 1.00 84.06 101 ASP A CA 1
ATOM 829 C C . ASP A 1 101 ? 15.145 -0.749 -6.578 1.00 84.06 101 ASP A C 1
ATOM 831 O O . ASP A 1 101 ? 15.189 0.455 -6.334 1.00 84.06 101 ASP A O 1
ATOM 835 N N . VAL A 1 102 ? 14.062 -1.320 -7.110 1.00 92.94 102 VAL A N 1
ATOM 836 C CA . VAL A 1 102 ? 12.804 -0.618 -7.374 1.00 92.94 102 VAL A CA 1
ATOM 837 C C . VAL A 1 102 ? 11.831 -0.747 -6.200 1.00 92.94 102 VAL A C 1
ATOM 839 O O . VAL A 1 102 ? 10.923 0.075 -6.065 1.00 92.94 102 VAL A O 1
ATOM 842 N N . ALA A 1 103 ? 11.985 -1.764 -5.351 1.00 91.75 103 ALA A N 1
ATOM 843 C CA . ALA A 1 103 ? 10.997 -2.070 -4.324 1.00 91.75 103 ALA A CA 1
ATOM 844 C C . ALA A 1 103 ? 10.874 -0.969 -3.260 1.00 91.75 103 ALA A C 1
ATOM 846 O O . ALA A 1 103 ? 9.752 -0.687 -2.853 1.00 91.75 103 ALA A O 1
ATOM 847 N N . ASP A 1 104 ? 11.950 -0.254 -2.926 1.00 93.00 104 ASP A N 1
ATOM 848 C CA . ASP A 1 104 ? 11.880 0.884 -1.995 1.00 93.00 104 ASP A CA 1
ATOM 849 C C . ASP A 1 104 ? 11.018 2.025 -2.557 1.00 93.00 104 ASP A C 1
ATOM 851 O O . ASP A 1 104 ? 10.201 2.609 -1.850 1.00 93.00 104 ASP A O 1
ATOM 855 N N . PHE A 1 105 ? 11.136 2.313 -3.860 1.00 96.12 105 PHE A N 1
ATOM 856 C CA . PHE A 1 105 ? 10.301 3.320 -4.520 1.00 96.12 105 PHE A CA 1
ATOM 857 C C . PHE A 1 105 ? 8.837 2.877 -4.608 1.00 96.12 105 PHE A C 1
ATOM 859 O O . PHE A 1 105 ? 7.944 3.709 -4.464 1.00 96.12 105 PHE A O 1
ATOM 866 N N . ARG A 1 106 ? 8.580 1.576 -4.823 1.00 95.25 106 ARG A N 1
ATOM 867 C CA . ARG A 1 106 ? 7.215 1.020 -4.802 1.00 95.25 106 ARG A CA 1
ATOM 868 C C . ARG A 1 106 ? 6.598 1.134 -3.420 1.00 95.25 106 ARG A C 1
ATOM 870 O O . ARG A 1 106 ? 5.451 1.552 -3.322 1.00 95.25 106 ARG A O 1
ATOM 877 N N . GLN A 1 107 ? 7.360 0.795 -2.386 1.00 95.31 107 GLN A N 1
ATOM 878 C CA . GLN A 1 107 ? 6.919 0.879 -1.003 1.00 95.31 107 GLN A CA 1
ATOM 879 C C . GLN A 1 107 ? 6.597 2.328 -0.627 1.00 95.31 107 GLN A C 1
ATOM 881 O O . GLN A 1 107 ? 5.486 2.610 -0.193 1.00 95.31 107 GLN A O 1
ATOM 886 N N . ALA A 1 108 ? 7.506 3.269 -0.903 1.00 96.12 108 ALA A N 1
ATOM 887 C CA . ALA A 1 108 ? 7.274 4.690 -0.652 1.00 96.12 108 ALA A CA 1
ATOM 888 C C . ALA A 1 108 ? 6.045 5.232 -1.404 1.00 96.12 108 ALA A C 1
ATOM 890 O O . ALA A 1 108 ? 5.245 5.970 -0.834 1.00 96.12 108 ALA A O 1
ATOM 891 N N . HIS A 1 109 ? 5.867 4.849 -2.672 1.00 97.44 109 HIS A N 1
ATOM 892 C CA . HIS A 1 109 ? 4.685 5.220 -3.452 1.00 97.44 109 HIS A CA 1
ATOM 893 C C . HIS A 1 109 ? 3.395 4.652 -2.848 1.00 97.44 109 HIS A C 1
ATOM 895 O O . HIS A 1 109 ? 2.411 5.372 -2.710 1.00 97.44 109 HIS A O 1
ATOM 901 N N . ALA A 1 110 ? 3.403 3.375 -2.465 1.00 96.50 110 ALA A N 1
ATOM 902 C CA . ALA A 1 110 ? 2.256 2.717 -1.858 1.00 96.50 110 ALA A CA 1
ATOM 903 C C . ALA A 1 110 ? 1.877 3.366 -0.514 1.00 96.50 110 ALA A C 1
ATOM 905 O O . ALA A 1 110 ? 0.701 3.625 -0.268 1.00 96.50 110 ALA A O 1
ATOM 906 N N . GLU A 1 111 ? 2.864 3.701 0.324 1.00 96.62 111 GLU A N 1
ATOM 907 C CA . GLU A 1 111 ? 2.636 4.401 1.593 1.00 96.62 111 GLU A CA 1
ATOM 908 C C . GLU A 1 111 ? 2.113 5.830 1.384 1.00 96.62 111 GLU A C 1
ATOM 910 O O . GLU A 1 111 ? 1.215 6.273 2.096 1.00 96.62 111 GLU A O 1
ATOM 915 N N . LEU A 1 112 ? 2.599 6.551 0.370 1.00 96.50 112 LEU A N 1
ATOM 916 C CA . LEU A 1 112 ? 2.028 7.847 -0.017 1.00 96.50 112 LEU A CA 1
ATOM 917 C C . LEU A 1 112 ? 0.584 7.710 -0.519 1.00 96.50 112 LEU A C 1
ATOM 919 O O . LEU A 1 112 ? -0.245 8.575 -0.241 1.00 96.50 112 LEU A O 1
ATOM 923 N N . GLY A 1 113 ? 0.261 6.610 -1.203 1.00 94.94 113 GLY A N 1
ATOM 924 C CA . GLY A 1 113 ? -1.104 6.279 -1.606 1.00 94.94 113 GLY A CA 1
ATOM 925 C C . GLY A 1 113 ? -2.060 6.148 -0.415 1.00 94.94 113 GLY A C 1
ATOM 926 O O . GLY A 1 113 ? -3.221 6.543 -0.525 1.00 94.94 113 GLY A O 1
ATOM 927 N N . ILE A 1 114 ? -1.574 5.691 0.749 1.00 94.69 114 ILE A N 1
ATOM 928 C CA . ILE A 1 114 ? -2.355 5.700 1.999 1.00 94.69 114 ILE A CA 1
ATOM 929 C C . ILE A 1 114 ? -2.741 7.132 2.373 1.00 94.69 114 ILE A C 1
ATOM 931 O O . ILE A 1 114 ? -3.901 7.371 2.690 1.00 94.69 114 ILE A O 1
ATOM 935 N N . LEU A 1 115 ? -1.792 8.076 2.334 1.00 92.56 115 LEU A N 1
ATOM 936 C CA . LEU A 1 115 ? -2.046 9.478 2.689 1.00 92.56 115 LEU A CA 1
ATOM 937 C C . LEU A 1 115 ? -3.045 10.136 1.737 1.00 92.56 115 LEU A C 1
ATOM 939 O O . LEU A 1 115 ? -3.952 10.828 2.186 1.00 92.56 115 LEU A O 1
ATOM 943 N N . VAL A 1 116 ? -2.882 9.912 0.431 1.00 90.88 116 VAL A N 1
ATOM 944 C CA . VAL A 1 116 ? -3.766 10.483 -0.598 1.00 90.88 116 VAL A CA 1
ATOM 945 C C . VAL A 1 116 ? -5.171 9.885 -0.519 1.00 90.88 116 VAL A C 1
ATOM 947 O O . VAL A 1 116 ? -6.152 10.589 -0.744 1.00 90.88 116 VAL A O 1
ATOM 950 N N . GLY A 1 117 ? -5.274 8.594 -0.200 1.00 91.69 117 GLY A N 1
ATOM 951 C CA . GLY A 1 117 ? -6.545 7.887 -0.061 1.00 91.69 117 GLY A CA 1
ATOM 952 C C . GLY A 1 117 ? -7.167 7.968 1.331 1.00 91.69 117 GLY A C 1
ATOM 953 O O . GLY A 1 117 ? -8.206 7.349 1.539 1.00 91.69 117 GLY A O 1
ATOM 954 N N . LEU A 1 118 ? -6.539 8.651 2.292 1.00 93.25 118 LEU A N 1
ATOM 955 C CA . LEU A 1 118 ? -7.029 8.709 3.664 1.00 93.25 118 LEU A CA 1
ATOM 956 C C . LEU A 1 118 ? -8.419 9.350 3.699 1.00 93.25 118 LEU A C 1
ATOM 958 O O . LEU A 1 118 ? -8.669 10.343 3.015 1.00 93.25 118 LEU A O 1
ATOM 962 N N . LEU A 1 119 ? -9.302 8.809 4.539 1.00 85.69 119 LEU A N 1
ATOM 963 C CA . LEU A 1 119 ? -10.607 9.417 4.770 1.00 85.69 119 LEU A CA 1
ATOM 964 C C . LEU A 1 119 ? -10.470 10.891 5.172 1.00 85.69 119 LEU A C 1
ATOM 966 O O . LEU A 1 119 ? -9.746 11.240 6.105 1.00 85.69 119 LEU A O 1
ATOM 970 N N . ASP A 1 120 ? -11.231 11.743 4.489 1.00 85.56 120 ASP A N 1
ATOM 971 C CA . ASP A 1 120 ? -11.277 13.193 4.699 1.00 85.56 120 ASP A CA 1
ATOM 972 C C . ASP A 1 120 ? -11.967 13.600 6.012 1.00 85.56 120 ASP A C 1
ATOM 974 O O . ASP A 1 120 ? -11.868 14.747 6.455 1.00 85.56 120 ASP A O 1
ATOM 978 N N . ARG A 1 121 ? -12.657 12.652 6.648 1.00 87.50 121 ARG A N 1
ATOM 979 C CA . ARG A 1 121 ? -13.395 12.818 7.899 1.00 87.50 121 ARG A CA 1
ATOM 980 C C . ARG A 1 121 ? -13.348 11.546 8.750 1.00 87.50 121 ARG A C 1
ATOM 982 O O . ARG A 1 121 ? -13.025 10.471 8.240 1.00 87.50 121 ARG A O 1
ATOM 989 N N . PRO A 1 122 ? -13.703 11.633 10.042 1.00 88.31 122 PRO A N 1
ATOM 990 C CA . PRO A 1 122 ? -13.796 10.469 10.916 1.00 88.31 122 PRO A CA 1
ATOM 991 C C . PRO A 1 122 ? -14.709 9.361 10.357 1.00 88.31 122 PRO A C 1
ATOM 993 O O . PRO A 1 122 ? -15.761 9.623 9.770 1.00 88.31 122 PRO A O 1
ATOM 996 N N . LEU A 1 123 ? -14.302 8.102 10.544 1.00 88.56 123 LEU A N 1
ATOM 997 C CA . LEU A 1 123 ? -14.988 6.924 9.994 1.00 88.56 123 LEU A CA 1
ATOM 998 C C . LEU A 1 123 ? -16.440 6.775 10.494 1.00 88.56 123 LEU A C 1
ATOM 1000 O O . LEU A 1 123 ? -17.310 6.327 9.747 1.00 88.56 123 LEU A O 1
ATOM 1004 N N . ASP A 1 124 ? -16.712 7.169 11.737 1.00 89.88 124 ASP A N 1
ATOM 1005 C CA . ASP A 1 124 ? -18.047 7.165 12.341 1.00 89.88 124 ASP A CA 1
ATOM 1006 C C . ASP A 1 124 ? -18.996 8.150 11.646 1.00 89.88 124 ASP A C 1
ATOM 1008 O O . ASP A 1 124 ? -20.137 7.797 11.334 1.00 89.88 124 ASP A O 1
ATOM 1012 N N . GLU A 1 125 ? -18.509 9.350 11.322 1.00 89.94 125 GLU A N 1
ATOM 1013 C CA . GLU A 1 125 ? -19.252 10.319 10.519 1.00 89.94 125 GLU A CA 1
ATOM 1014 C C . GLU A 1 125 ? -19.524 9.758 9.118 1.00 89.94 125 GLU A C 1
ATOM 1016 O O . GLU A 1 125 ? -20.666 9.770 8.648 1.00 89.94 125 GLU A O 1
ATOM 1021 N N . ALA A 1 126 ? -18.500 9.187 8.484 1.00 89.06 126 ALA A N 1
ATOM 1022 C CA . ALA A 1 126 ? -18.576 8.660 7.127 1.00 89.06 126 ALA A CA 1
ATOM 1023 C C . ALA A 1 126 ? -19.591 7.501 6.986 1.00 89.06 126 ALA A C 1
ATOM 1025 O O . ALA A 1 126 ? -20.291 7.394 5.978 1.00 89.06 126 ALA A O 1
ATOM 1026 N N . LEU A 1 127 ? -19.723 6.651 8.011 1.00 88.88 127 LEU A N 1
ATOM 1027 C CA . LEU A 1 127 ? -20.647 5.507 8.014 1.00 88.88 127 LEU A CA 1
ATOM 1028 C C . LEU A 1 127 ? -22.079 5.849 8.453 1.00 88.88 127 LEU A C 1
ATOM 1030 O O . LEU A 1 127 ? -23.021 5.091 8.154 1.00 88.88 127 LEU A O 1
ATOM 1034 N N . SER A 1 128 ? -22.263 6.991 9.120 1.00 88.62 128 SER A N 1
ATOM 1035 C CA . SER A 1 128 ? -23.568 7.459 9.597 1.00 88.62 128 SER A CA 1
ATOM 1036 C C . SER A 1 128 ? -24.559 7.740 8.457 1.00 88.62 128 SER A C 1
ATOM 1038 O O . SER A 1 128 ? -25.752 7.466 8.603 1.00 88.62 128 SER A O 1
ATOM 1040 N N . SER A 1 129 ? -24.073 8.195 7.295 1.00 87.25 129 SER A N 1
ATOM 1041 C CA . SER A 1 129 ? -24.883 8.458 6.100 1.00 87.25 129 SER A CA 1
ATOM 1042 C C . SER A 1 129 ? -24.915 7.234 5.176 1.00 87.25 129 SER A C 1
ATOM 1044 O O . SER A 1 129 ? -23.888 6.870 4.605 1.00 87.25 129 SER A O 1
ATOM 1046 N N . PRO A 1 130 ? -26.080 6.593 4.944 1.00 83.94 130 PRO A N 1
ATOM 1047 C CA . PRO A 1 130 ? -26.184 5.479 4.001 1.00 83.94 130 PRO A CA 1
ATOM 1048 C C . PRO A 1 130 ? -25.764 5.830 2.571 1.00 83.94 130 PRO A C 1
ATOM 1050 O O . PRO A 1 130 ? -25.236 4.966 1.876 1.00 83.94 130 PRO A O 1
ATOM 1053 N N . ALA A 1 131 ? -25.990 7.077 2.142 1.00 83.69 131 ALA A N 1
ATOM 1054 C CA . ALA A 1 131 ? -25.606 7.553 0.813 1.00 83.69 131 ALA A CA 1
ATOM 1055 C C . ALA A 1 131 ? -24.081 7.654 0.657 1.00 83.69 131 ALA A C 1
ATOM 1057 O O . ALA A 1 131 ? -23.552 7.450 -0.433 1.00 83.69 131 ALA A O 1
ATOM 1058 N N . ASP A 1 132 ? -23.377 7.911 1.757 1.00 84.62 132 ASP A N 1
ATOM 1059 C CA . ASP A 1 132 ? -21.937 8.140 1.747 1.00 84.62 132 ASP A CA 1
ATOM 1060 C C . ASP A 1 132 ? -21.161 6.820 1.798 1.00 84.62 132 ASP A C 1
ATOM 1062 O O . ASP A 1 132 ? -20.015 6.766 1.366 1.00 84.62 132 ASP A O 1
ATOM 1066 N N . ARG A 1 133 ? -21.788 5.722 2.240 1.00 86.81 133 ARG A N 1
ATOM 1067 C CA . ARG A 1 133 ? -21.142 4.400 2.358 1.00 86.81 133 ARG A CA 1
ATOM 1068 C C . ARG A 1 133 ? -20.550 3.902 1.046 1.00 86.81 133 ARG A C 1
ATOM 1070 O O . ARG A 1 133 ? -19.476 3.313 1.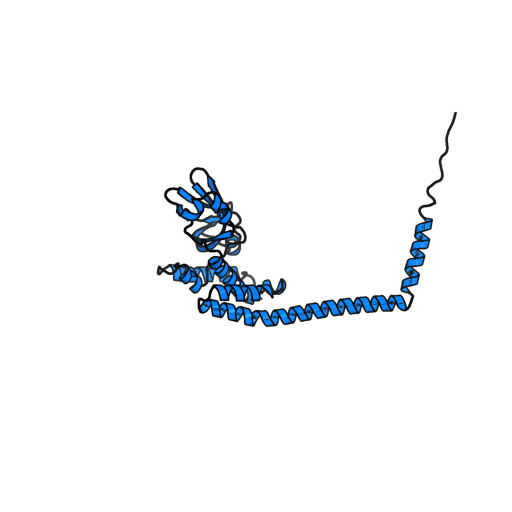054 1.00 86.81 133 ARG A O 1
ATOM 1077 N N . SER A 1 134 ? -21.222 4.151 -0.079 1.00 86.75 134 SER A N 1
ATOM 1078 C CA . SER A 1 134 ? -20.688 3.793 -1.398 1.00 86.75 134 SER A CA 1
ATOM 1079 C C . SER A 1 134 ? -19.475 4.631 -1.802 1.00 86.75 134 SER A C 1
ATOM 1081 O O . SER A 1 134 ? -18.692 4.183 -2.632 1.00 86.75 134 SER A O 1
ATOM 1083 N N . LEU A 1 135 ? -19.315 5.828 -1.227 1.00 89.31 135 LEU A N 1
ATOM 1084 C CA . LEU A 1 135 ? -18.161 6.703 -1.459 1.00 89.31 135 LEU A CA 1
ATOM 1085 C C . LEU A 1 135 ? -16.945 6.290 -0.622 1.00 89.31 135 LEU A C 1
ATOM 1087 O O . LEU A 1 135 ? -15.837 6.718 -0.922 1.00 89.31 135 LEU A O 1
ATOM 1091 N N . LEU A 1 136 ? -17.139 5.445 0.398 1.00 90.75 136 LEU A N 1
ATOM 1092 C CA . LEU A 1 136 ? -16.041 4.921 1.212 1.00 90.75 136 LEU A CA 1
ATOM 1093 C C . LEU A 1 136 ? -15.247 3.829 0.498 1.00 90.75 136 LEU A C 1
ATOM 1095 O O . LEU A 1 136 ? -14.151 3.492 0.935 1.00 90.75 136 LEU A O 1
ATOM 1099 N N . LYS A 1 137 ? -15.777 3.273 -0.596 1.00 93.50 137 LYS A N 1
ATOM 1100 C CA . LYS A 1 137 ? -15.053 2.276 -1.375 1.00 93.50 137 LYS A CA 1
ATOM 1101 C C . LYS A 1 137 ? -13.768 2.881 -1.949 1.00 93.50 137 LYS A C 1
ATOM 1103 O O . LYS A 1 137 ? -13.814 3.888 -2.650 1.00 93.50 137 LYS A O 1
ATOM 1108 N N . GLY A 1 138 ? -12.641 2.230 -1.679 1.00 91.88 138 GLY A N 1
ATOM 1109 C CA . GLY A 1 138 ? -11.305 2.668 -2.079 1.00 91.88 138 GLY A CA 1
ATOM 1110 C C . GLY A 1 138 ? -10.682 3.718 -1.157 1.00 91.88 138 GLY A C 1
ATOM 1111 O O . GLY A 1 138 ? -9.524 4.062 -1.364 1.00 91.88 138 GLY A O 1
ATOM 1112 N N . GLN A 1 139 ? -11.406 4.205 -0.144 1.00 94.44 139 GLN A N 1
ATOM 1113 C CA . GLN A 1 139 ? -10.821 5.053 0.893 1.00 94.44 139 GLN A CA 1
ATOM 1114 C C . GLN A 1 139 ? -9.955 4.208 1.820 1.00 94.44 139 GLN A C 1
ATOM 1116 O O . GLN A 1 139 ? -10.314 3.080 2.162 1.00 94.44 139 GLN A O 1
ATOM 1121 N N . THR A 1 140 ? -8.831 4.759 2.246 1.00 95.31 140 THR A N 1
ATOM 1122 C CA . THR A 1 140 ? -7.835 4.063 3.046 1.00 95.31 140 THR A CA 1
ATOM 1123 C C . THR A 1 140 ? -8.076 4.282 4.532 1.00 95.31 140 THR A C 1
ATOM 1125 O O . THR A 1 140 ? -8.293 5.399 5.004 1.00 95.31 140 THR A O 1
ATOM 1128 N N . LEU A 1 141 ? -7.990 3.189 5.284 1.00 93.94 141 LEU A N 1
ATOM 1129 C CA . LEU A 1 141 ? -7.950 3.168 6.737 1.00 93.94 141 LEU A CA 1
ATOM 1130 C C . LEU A 1 141 ? -6.529 2.866 7.193 1.00 93.94 141 LEU A C 1
ATOM 1132 O O . LEU A 1 141 ? -5.883 1.983 6.636 1.00 93.94 141 LEU A O 1
ATOM 1136 N N . VAL A 1 142 ? -6.073 3.558 8.234 1.00 94.12 142 VAL A N 1
ATOM 1137 C CA . VAL A 1 142 ? -4.819 3.246 8.925 1.00 94.12 142 VAL A CA 1
ATOM 1138 C C . VAL A 1 142 ? -5.147 2.500 10.210 1.00 94.12 142 VAL A C 1
ATOM 1140 O O . VAL A 1 142 ? -5.937 2.972 11.027 1.00 94.12 142 VAL A O 1
ATOM 1143 N N . ILE A 1 143 ? -4.551 1.324 10.376 1.00 93.62 143 ILE A N 1
ATOM 1144 C CA . ILE A 1 143 ? -4.859 0.386 11.451 1.00 93.62 143 ILE A CA 1
ATOM 1145 C C . ILE A 1 143 ? -3.564 0.076 12.212 1.00 93.62 143 ILE A C 1
ATOM 1147 O O . ILE A 1 143 ? -2.602 -0.414 11.627 1.00 93.62 143 ILE A O 1
ATOM 1151 N N . ASP A 1 144 ? -3.559 0.342 13.524 1.00 93.25 144 ASP A N 1
ATOM 1152 C CA . ASP A 1 144 ? -2.564 -0.170 14.483 1.00 93.25 144 ASP A CA 1
ATOM 1153 C C . ASP A 1 144 ? -3.207 -1.317 15.273 1.00 93.25 144 ASP A C 1
ATOM 1155 O O . ASP A 1 144 ? -4.103 -1.108 16.103 1.00 93.25 144 ASP A O 1
ATOM 1159 N N . ALA A 1 145 ? -2.788 -2.545 14.973 1.00 94.56 145 ALA A N 1
ATOM 1160 C CA . ALA A 1 145 ? -3.406 -3.740 15.522 1.00 94.56 145 ALA A CA 1
ATOM 1161 C C . ALA A 1 145 ? -2.446 -4.923 15.604 1.00 94.56 145 ALA A C 1
ATOM 1163 O O . ALA A 1 145 ? -1.522 -5.065 14.808 1.00 94.56 145 ALA A O 1
ATOM 1164 N N . GLU A 1 146 ? -2.718 -5.824 16.544 1.00 95.50 146 GLU A N 1
ATOM 1165 C CA . GLU A 1 146 ? -2.142 -7.164 16.515 1.00 95.50 146 GLU A CA 1
ATOM 1166 C C . GLU A 1 146 ? -2.795 -7.985 15.401 1.00 95.50 146 GLU A C 1
ATOM 1168 O O . GLU A 1 146 ? -4.018 -8.071 15.322 1.00 95.50 146 GLU A O 1
ATOM 1173 N N . VAL A 1 147 ? -1.985 -8.590 14.540 1.00 95.88 147 VAL A N 1
ATOM 1174 C CA . VAL A 1 147 ? -2.418 -9.494 13.476 1.00 95.88 147 VAL A CA 1
ATOM 1175 C C . VAL A 1 147 ? -1.939 -10.894 13.824 1.00 95.88 147 VAL A C 1
ATOM 1177 O O . VAL A 1 147 ? -0.785 -11.085 14.196 1.00 95.88 147 VAL A O 1
ATOM 1180 N N . SER A 1 148 ? -2.832 -11.877 13.752 1.00 96.25 148 SER A N 1
ATOM 1181 C CA . SER A 1 148 ? -2.528 -13.274 14.078 1.00 96.25 148 SER A CA 1
ATOM 1182 C C . SER A 1 148 ? -2.986 -14.213 12.964 1.00 96.25 148 SER A C 1
ATOM 1184 O O . SER A 1 148 ? -4.094 -14.016 12.447 1.00 96.25 148 SER A O 1
ATOM 1186 N N . PRO A 1 149 ? -2.206 -15.257 12.633 1.00 95.69 149 PRO A N 1
ATOM 1187 C CA . PRO A 1 149 ? -2.682 -16.322 11.763 1.00 95.69 149 PRO A CA 1
ATOM 1188 C C . PRO A 1 149 ? -3.794 -17.128 12.453 1.00 95.69 149 PRO A C 1
ATOM 1190 O O . PRO A 1 149 ? -3.857 -17.247 13.681 1.00 95.69 149 PRO A O 1
ATOM 1193 N N . THR A 1 150 ? -4.696 -17.674 11.650 1.00 94.75 150 THR A N 1
ATOM 1194 C CA . THR A 1 150 ? -5.808 -18.545 12.045 1.00 94.75 150 THR A CA 1
ATOM 1195 C C . THR A 1 150 ? -5.957 -19.668 11.021 1.00 94.75 150 THR A C 1
ATOM 1197 O O . THR A 1 150 ? -5.429 -19.558 9.918 1.00 94.75 150 THR A O 1
ATOM 1200 N N . ASP A 1 151 ? -6.708 -20.721 11.351 1.00 92.88 151 ASP A N 1
ATOM 1201 C CA . ASP A 1 151 ? -6.919 -21.857 10.438 1.00 92.88 151 ASP A CA 1
ATOM 1202 C C . ASP A 1 151 ? -7.547 -21.439 9.090 1.00 92.88 151 ASP A C 1
ATOM 1204 O O . ASP A 1 151 ? -7.268 -22.054 8.062 1.00 92.88 151 ASP A O 1
ATOM 1208 N N . ASP A 1 152 ? -8.342 -20.361 9.088 1.00 90.75 152 ASP A N 1
ATOM 1209 C CA . ASP A 1 152 ? -9.088 -19.861 7.925 1.00 90.75 152 ASP A CA 1
ATOM 1210 C C . ASP A 1 152 ? -8.495 -18.569 7.314 1.00 90.75 152 ASP A C 1
ATOM 1212 O O . ASP A 1 152 ? -9.138 -17.920 6.486 1.00 90.75 152 ASP A O 1
ATOM 1216 N N . GLY A 1 153 ? -7.284 -18.160 7.717 1.00 93.25 153 GLY A N 1
ATOM 1217 C CA . GLY A 1 153 ? -6.626 -16.939 7.233 1.00 93.25 153 GLY A CA 1
ATOM 1218 C C . GLY A 1 153 ? -6.114 -16.059 8.369 1.00 93.25 153 GLY A C 1
ATOM 1219 O O . GLY A 1 153 ? -5.402 -16.531 9.250 1.00 93.25 153 GLY A O 1
ATOM 1220 N N . TRP A 1 154 ? -6.490 -14.782 8.388 1.00 95.12 154 TRP A N 1
ATOM 1221 C CA . TRP A 1 154 ? -5.926 -13.791 9.312 1.00 95.12 154 TRP A CA 1
ATOM 1222 C C . TRP A 1 154 ? -6.972 -13.207 10.259 1.00 95.12 154 TRP A C 1
ATOM 1224 O O . TRP A 1 154 ? -8.136 -13.034 9.902 1.00 95.12 154 TRP A O 1
ATOM 1234 N N . ARG A 1 155 ? -6.545 -12.842 11.471 1.00 95.06 155 ARG A N 1
ATOM 1235 C CA . ARG A 1 155 ? -7.355 -12.095 12.440 1.00 95.06 155 ARG A CA 1
ATOM 1236 C C . ARG A 1 155 ? -6.662 -10.795 12.810 1.00 95.06 155 ARG A C 1
ATOM 1238 O O . ARG A 1 155 ? -5.503 -10.812 13.209 1.00 95.06 155 ARG A O 1
ATOM 1245 N N . ILE A 1 156 ? -7.415 -9.699 12.770 1.00 95.44 156 ILE A N 1
ATOM 1246 C CA . ILE A 1 156 ? -7.011 -8.406 13.328 1.00 95.44 156 ILE A CA 1
ATOM 1247 C C . ILE A 1 156 ? -7.573 -8.318 14.755 1.00 95.44 156 ILE A C 1
ATOM 1249 O O . ILE A 1 156 ? -8.783 -8.223 14.955 1.00 95.44 156 ILE A O 1
ATOM 1253 N N . GLY A 1 157 ? -6.698 -8.370 15.756 1.00 90.50 157 GLY A N 1
ATOM 1254 C CA . GLY A 1 157 ? -6.992 -8.271 17.189 1.00 90.50 157 GLY A CA 1
ATOM 1255 C C . GLY A 1 157 ? -7.291 -6.846 17.659 1.00 90.50 157 GLY A C 1
ATOM 1256 O O . GLY A 1 157 ? -6.836 -6.440 18.724 1.00 90.50 157 GLY A O 1
ATOM 1257 N N . HIS A 1 158 ? -8.025 -6.068 16.864 1.00 82.25 158 HIS A N 1
ATOM 1258 C CA . HIS A 1 158 ? -8.415 -4.701 17.195 1.00 82.25 158 HIS A CA 1
ATOM 1259 C C . HIS A 1 158 ? -9.909 -4.641 17.497 1.00 82.25 158 HIS A C 1
ATOM 1261 O O . HIS A 1 158 ? -10.726 -5.154 16.734 1.00 82.25 158 HIS A O 1
ATOM 1267 N N . VAL A 1 159 ? -10.270 -3.983 18.598 1.00 75.19 159 VAL A N 1
ATOM 1268 C CA . VAL A 1 159 ? -11.667 -3.710 18.940 1.00 75.19 159 VAL A CA 1
ATOM 1269 C C . VAL A 1 159 ? -11.898 -2.215 18.781 1.00 75.19 159 VAL A C 1
ATOM 1271 O O . VAL A 1 159 ? -11.585 -1.434 19.677 1.00 75.19 159 VAL A O 1
ATOM 1274 N N . ALA A 1 160 ? -12.431 -1.827 17.625 1.00 85.75 160 ALA A N 1
ATOM 1275 C CA . ALA A 1 160 ? -12.882 -0.464 17.382 1.00 85.75 160 ALA A CA 1
ATOM 1276 C C . ALA A 1 160 ? -14.375 -0.343 17.710 1.00 85.75 160 ALA A C 1
ATOM 1278 O O . ALA A 1 160 ? -15.144 -1.297 17.574 1.00 85.75 160 ALA A O 1
ATOM 1279 N N . PHE A 1 161 ? -14.785 0.850 18.130 1.00 86.19 161 PHE A N 1
ATOM 1280 C CA . PHE A 1 161 ? -16.181 1.204 18.358 1.00 86.19 161 PHE A CA 1
ATOM 1281 C C . PHE A 1 161 ? -16.501 2.489 17.598 1.00 86.19 161 PHE A C 1
ATOM 1283 O O . PHE A 1 161 ? -15.685 3.406 17.556 1.00 86.19 161 PHE A O 1
ATOM 1290 N N . MET A 1 162 ? -17.698 2.557 17.024 1.00 86.25 162 MET A N 1
ATOM 1291 C CA . MET A 1 162 ? -18.272 3.776 16.458 1.00 86.25 162 MET A CA 1
ATOM 1292 C C . MET A 1 162 ? -19.516 4.133 17.256 1.00 86.25 162 MET A C 1
ATOM 1294 O O . MET A 1 162 ? -20.543 3.453 17.172 1.00 86.25 162 MET A O 1
ATOM 1298 N N . GLY A 1 163 ? -19.391 5.155 18.102 1.00 87.31 163 GLY A N 1
ATOM 1299 C CA . GLY A 1 163 ? -20.321 5.349 19.209 1.00 87.31 163 GLY A CA 1
ATOM 1300 C C . GLY A 1 163 ? -20.337 4.105 20.101 1.00 87.31 163 GLY A C 1
ATOM 1301 O O . GLY A 1 163 ? -19.310 3.713 20.646 1.00 87.31 163 GLY A O 1
ATOM 1302 N N . GLU A 1 164 ? -21.494 3.457 20.205 1.00 89.31 164 GLU A N 1
ATOM 1303 C CA . GLU A 1 164 ? -21.676 2.215 20.972 1.00 89.31 164 GLU A CA 1
ATOM 1304 C C . GLU A 1 164 ? -21.607 0.952 20.093 1.00 89.31 164 GLU A C 1
ATOM 1306 O O . GLU A 1 164 ? -21.663 -0.168 20.598 1.00 89.31 164 GLU A O 1
ATOM 1311 N N . THR A 1 165 ? -21.485 1.110 18.770 1.00 91.81 165 THR A N 1
ATOM 1312 C CA . THR A 1 165 ? -21.532 -0.007 17.818 1.00 91.81 165 THR A CA 1
ATOM 1313 C C . THR A 1 165 ? -20.127 -0.576 17.591 1.00 91.81 165 THR A C 1
ATOM 1315 O O . THR A 1 165 ? -19.247 0.163 17.141 1.00 91.81 165 THR A O 1
ATOM 1318 N N . PRO A 1 166 ? -19.875 -1.868 17.862 1.00 92.44 166 PRO A N 1
ATOM 1319 C CA . PRO A 1 166 ? -18.576 -2.481 17.608 1.00 92.44 166 PRO A CA 1
ATOM 1320 C C . PRO A 1 166 ? -18.260 -2.548 16.110 1.00 92.44 166 PRO A C 1
ATOM 1322 O O . PRO A 1 166 ? -19.151 -2.705 15.270 1.00 92.44 166 PRO A O 1
ATOM 1325 N N . VAL A 1 167 ? -16.969 -2.497 15.794 1.00 92.75 167 VAL A N 1
ATOM 1326 C CA . VAL A 1 167 ? -16.418 -2.622 14.445 1.00 92.75 167 VAL A CA 1
ATOM 1327 C C . VAL A 1 167 ? -15.527 -3.853 14.378 1.00 92.75 167 VAL A C 1
ATOM 1329 O O . VAL A 1 167 ? -14.602 -4.011 15.173 1.00 92.75 167 VAL A O 1
ATOM 1332 N N . ALA A 1 168 ? -15.805 -4.719 13.413 1.00 93.12 168 ALA A N 1
ATOM 1333 C CA . ALA A 1 168 ? -14.958 -5.827 13.022 1.00 93.12 168 ALA A CA 1
ATOM 1334 C C . ALA A 1 168 ? -14.360 -5.542 11.643 1.00 93.12 168 ALA A C 1
ATOM 1336 O O . ALA A 1 168 ? -15.081 -5.277 10.679 1.00 93.12 168 ALA A O 1
ATOM 1337 N N . PHE A 1 169 ? -13.038 -5.628 11.556 1.00 94.44 169 PHE A N 1
ATOM 1338 C CA . PHE A 1 169 ? -12.334 -5.647 10.282 1.00 94.44 169 PHE A CA 1
ATOM 1339 C C . PHE A 1 169 ? -12.336 -7.073 9.744 1.00 94.44 169 PHE A C 1
ATOM 1341 O O . PHE A 1 169 ? -12.009 -8.008 10.477 1.00 94.44 169 PHE A O 1
ATOM 1348 N N . ASP A 1 170 ? -12.714 -7.230 8.481 1.00 93.81 170 ASP A N 1
ATOM 1349 C CA . ASP A 1 170 ? -12.625 -8.495 7.760 1.00 93.81 170 ASP A CA 1
ATOM 1350 C C . ASP A 1 170 ? -11.378 -8.455 6.860 1.00 93.81 170 ASP A C 1
ATOM 1352 O O . ASP A 1 170 ? -11.420 -7.831 5.793 1.00 93.81 170 ASP A O 1
ATOM 1356 N N . PRO A 1 171 ? -10.252 -9.063 7.293 1.00 93.06 171 PRO A N 1
ATOM 1357 C CA . PRO A 1 171 ? -9.024 -9.120 6.509 1.00 93.06 171 PRO A CA 1
ATOM 1358 C C . PRO A 1 171 ? -9.026 -10.256 5.477 1.00 93.06 171 PRO A C 1
ATOM 1360 O O . PRO A 1 171 ? -7.971 -10.545 4.911 1.00 93.06 171 PRO A O 1
ATOM 1363 N N . ALA A 1 172 ? -10.144 -10.964 5.267 1.00 90.12 172 ALA A N 1
ATOM 1364 C CA . ALA A 1 172 ? -10.173 -12.134 4.399 1.00 90.12 172 ALA A CA 1
ATOM 1365 C C . ALA A 1 172 ? -9.656 -11.809 2.986 1.00 90.12 172 ALA A C 1
ATOM 1367 O O . ALA A 1 172 ? -10.263 -11.048 2.232 1.00 90.12 172 ALA A O 1
ATOM 1368 N N . GLY A 1 173 ? -8.537 -12.440 2.621 1.00 85.50 173 GLY A N 1
ATOM 1369 C CA . GLY A 1 173 ? -7.885 -12.275 1.322 1.00 85.50 173 GLY A CA 1
ATOM 1370 C C . GLY A 1 173 ? -6.939 -11.077 1.207 1.00 85.50 173 GLY A C 1
ATOM 1371 O O . GLY A 1 173 ? -6.441 -10.842 0.110 1.00 85.50 173 GLY A O 1
ATOM 1372 N N . LEU A 1 174 ? -6.673 -10.332 2.286 1.00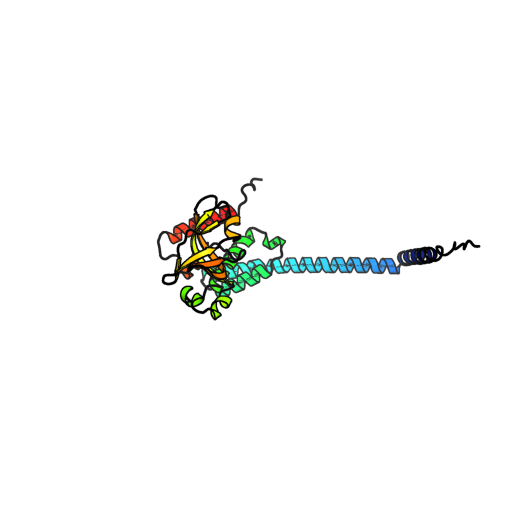 93.44 174 LEU A N 1
ATOM 1373 C CA . LEU A 1 174 ? -5.689 -9.249 2.271 1.00 93.44 174 LEU A CA 1
ATOM 1374 C C . LEU A 1 174 ? -4.272 -9.812 2.084 1.00 93.44 174 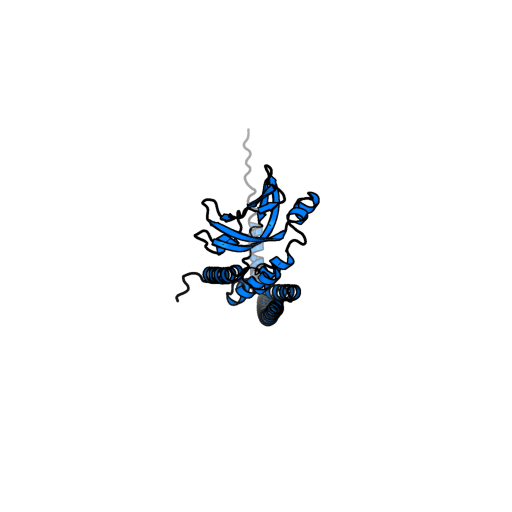LEU A C 1
ATOM 1376 O O . LEU A 1 174 ? -3.686 -10.373 3.010 1.00 93.44 174 LEU A O 1
ATOM 1380 N N . ARG A 1 175 ? -3.700 -9.616 0.891 1.00 94.69 175 ARG A N 1
ATOM 1381 C CA . ARG A 1 175 ? -2.418 -10.226 0.492 1.00 94.69 175 ARG A CA 1
ATOM 1382 C C . ARG A 1 175 ? -1.213 -9.758 1.301 1.00 94.69 175 ARG A C 1
ATOM 1384 O O . ARG A 1 175 ? -0.203 -10.455 1.324 1.00 94.69 175 ARG A O 1
ATOM 1391 N N . LEU A 1 176 ? -1.309 -8.596 1.950 1.00 95.25 176 LEU A N 1
ATOM 1392 C CA . LEU A 1 176 ? -0.233 -8.029 2.765 1.00 95.25 176 LEU A CA 1
ATOM 1393 C C . LEU A 1 176 ? 0.292 -9.040 3.792 1.00 95.25 176 LEU A C 1
ATOM 1395 O O . LEU A 1 176 ? 1.497 -9.212 3.929 1.00 95.25 176 LEU A O 1
ATOM 1399 N N . PHE A 1 177 ? -0.601 -9.728 4.503 1.00 94.06 177 PHE A N 1
ATOM 1400 C CA . PHE A 1 177 ? -0.192 -10.618 5.590 1.00 94.06 177 PHE A CA 1
ATOM 1401 C C . PHE A 1 177 ? 0.455 -11.909 5.079 1.00 94.06 177 PHE A C 1
ATOM 1403 O O . PHE A 1 177 ? 1.444 -12.361 5.656 1.00 94.06 177 PHE A O 1
ATOM 1410 N N . ASP A 1 178 ? -0.023 -12.439 3.949 1.00 92.44 178 ASP A N 1
ATOM 1411 C CA . ASP A 1 178 ? 0.587 -13.597 3.284 1.00 92.44 178 ASP A CA 1
ATOM 1412 C C . ASP A 1 178 ? 2.024 -13.293 2.833 1.00 92.44 178 ASP A C 1
ATOM 1414 O O . ASP A 1 178 ? 2.903 -14.148 2.909 1.00 92.44 178 ASP A O 1
ATOM 1418 N N . GLN A 1 179 ? 2.273 -12.059 2.383 1.00 91.12 179 GLN A N 1
ATOM 1419 C CA . GLN A 1 179 ? 3.590 -11.612 1.924 1.00 91.12 179 GLN A CA 1
ATOM 1420 C C . GLN A 1 179 ? 4.590 -11.414 3.067 1.00 91.12 179 GLN A C 1
ATOM 1422 O O . GLN A 1 179 ? 5.789 -11.549 2.844 1.00 91.12 179 GLN A O 1
ATOM 1427 N N . LEU A 1 180 ? 4.117 -11.105 4.277 1.00 90.62 180 LEU A N 1
ATOM 1428 C CA . LEU A 1 180 ? 4.979 -10.859 5.437 1.00 90.62 180 LEU A CA 1
ATOM 1429 C C . LEU A 1 180 ? 5.445 -12.140 6.141 1.00 90.62 180 LEU A C 1
ATOM 1431 O O . LEU A 1 180 ? 6.378 -12.072 6.936 1.00 90.62 180 LEU A O 1
ATOM 1435 N N . GLY A 1 181 ? 4.818 -13.293 5.872 1.00 87.62 181 GLY A N 1
ATOM 1436 C CA . GLY A 1 181 ? 5.211 -14.570 6.481 1.00 87.62 181 GLY A CA 1
ATOM 1437 C C . GLY A 1 181 ? 5.058 -14.588 8.007 1.00 87.62 181 GLY A C 1
ATOM 1438 O O . GLY A 1 181 ? 5.949 -15.038 8.722 1.00 87.62 181 GLY A O 1
ATOM 1439 N N . ILE A 1 182 ? 3.958 -14.034 8.521 1.00 89.44 182 ILE A N 1
ATOM 1440 C CA . ILE A 1 182 ? 3.730 -13.887 9.964 1.00 89.44 182 ILE A CA 1
ATOM 1441 C C . ILE A 1 182 ? 3.282 -15.222 10.579 1.00 89.44 182 ILE A C 1
ATOM 1443 O O . ILE A 1 182 ? 2.136 -15.635 10.420 1.00 89.44 182 ILE A O 1
ATOM 1447 N N . ASP A 1 183 ? 4.159 -15.856 11.356 1.00 91.94 183 ASP A N 1
ATOM 1448 C CA . ASP A 1 183 ? 3.877 -17.153 11.998 1.00 91.94 183 ASP A CA 1
ATOM 1449 C C . ASP A 1 183 ? 3.313 -17.037 13.429 1.00 91.94 183 ASP A C 1
ATOM 1451 O O . ASP A 1 183 ? 2.846 -18.015 14.017 1.00 91.94 183 ASP A O 1
ATOM 1455 N N . SER A 1 184 ? 3.351 -15.841 14.018 1.00 91.94 184 SER A N 1
ATOM 1456 C CA . SER A 1 184 ? 2.888 -15.567 15.383 1.00 91.94 184 SER A CA 1
ATOM 1457 C C . SER A 1 184 ? 2.169 -14.221 15.475 1.00 91.94 184 SER A C 1
ATOM 1459 O O . SER A 1 184 ? 2.419 -13.356 14.636 1.00 91.94 184 SER A O 1
ATOM 1461 N N . PRO A 1 185 ? 1.321 -13.993 16.498 1.00 94.19 185 PRO A N 1
ATOM 1462 C CA . PRO A 1 185 ? 0.715 -12.686 16.735 1.00 94.19 185 PRO A CA 1
ATOM 1463 C C . PRO A 1 185 ? 1.757 -11.564 16.683 1.00 94.19 185 PRO A C 1
ATOM 1465 O O . PRO A 1 185 ? 2.747 -11.597 17.412 1.00 94.19 185 PRO A O 1
ATOM 1468 N N . THR A 1 186 ? 1.551 -10.608 15.782 1.00 94.56 186 THR A N 1
ATOM 1469 C CA . THR A 1 186 ? 2.500 -9.530 15.492 1.00 94.56 186 THR A CA 1
ATOM 1470 C C . THR A 1 186 ? 1.741 -8.221 15.393 1.00 94.56 186 THR A C 1
ATOM 1472 O O . THR A 1 186 ? 0.766 -8.113 14.650 1.00 94.56 186 THR A O 1
ATOM 1475 N N . ARG A 1 187 ? 2.165 -7.210 16.152 1.00 94.00 187 ARG A N 1
ATOM 1476 C CA . ARG A 1 187 ? 1.555 -5.882 16.093 1.00 94.00 187 ARG A CA 1
ATOM 1477 C C . ARG A 1 187 ? 2.094 -5.105 14.904 1.00 94.00 187 ARG A C 1
ATOM 1479 O O . ARG A 1 187 ? 3.298 -4.909 14.807 1.00 94.00 187 ARG A O 1
ATOM 1486 N N . LEU A 1 188 ? 1.191 -4.651 14.043 1.00 94.88 188 LEU A N 1
ATOM 1487 C CA . LEU A 1 188 ? 1.508 -3.940 12.816 1.00 94.88 188 LEU A CA 1
ATOM 1488 C C . LEU A 1 188 ? 0.770 -2.608 12.740 1.00 94.88 188 LEU A C 1
ATOM 1490 O O . LEU A 1 188 ? -0.339 -2.462 13.255 1.00 94.88 188 LEU A O 1
ATOM 1494 N N . ILE A 1 189 ? 1.382 -1.672 12.025 1.00 94.94 189 ILE A N 1
ATOM 1495 C CA . ILE A 1 189 ? 0.771 -0.432 11.564 1.00 94.94 189 ILE A CA 1
ATOM 1496 C C . ILE A 1 189 ? 0.693 -0.504 10.038 1.00 94.94 189 ILE A C 1
ATOM 1498 O O . ILE A 1 189 ? 1.722 -0.501 9.359 1.00 94.94 189 ILE A O 1
ATOM 1502 N N . PHE A 1 190 ? -0.513 -0.575 9.487 1.00 96.25 190 PHE A N 1
ATOM 1503 C CA . PHE A 1 190 ? -0.719 -0.723 8.047 1.00 96.25 190 PHE A CA 1
ATOM 1504 C C . PHE A 1 190 ? -1.904 0.109 7.558 1.00 96.25 190 PHE A C 1
ATOM 1506 O O . PHE A 1 190 ? -2.836 0.398 8.309 1.00 96.25 190 PHE A O 1
ATOM 1513 N N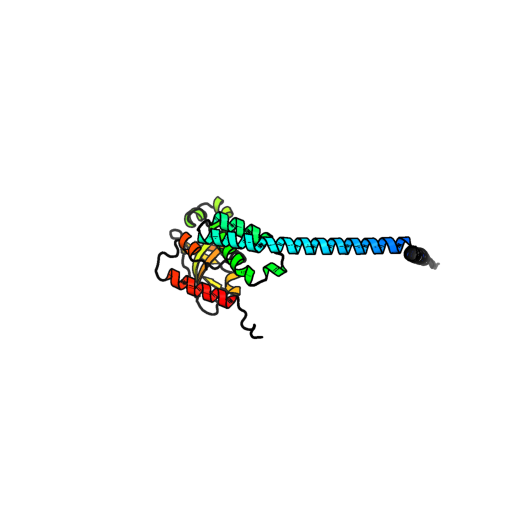 . GLY A 1 191 ? -1.853 0.502 6.289 1.00 96.50 191 GLY A N 1
ATOM 1514 C CA . GLY A 1 191 ? -2.980 1.056 5.556 1.00 96.50 191 GLY A CA 1
ATOM 1515 C C . GLY A 1 191 ? -3.680 -0.024 4.737 1.00 96.50 191 GLY A C 1
ATOM 1516 O O . GLY A 1 191 ? -3.026 -0.921 4.206 1.00 96.50 191 GLY A O 1
ATOM 1517 N N . ALA A 1 192 ? -5.000 0.056 4.623 1.00 96.81 192 ALA A N 1
ATOM 1518 C CA . ALA A 1 192 ? -5.769 -0.759 3.690 1.00 96.81 192 ALA A CA 1
ATOM 1519 C C . ALA A 1 192 ? -6.986 0.016 3.182 1.00 96.81 192 ALA A C 1
ATOM 1521 O O . ALA A 1 192 ? -7.661 0.710 3.944 1.00 96.81 192 ALA A O 1
ATOM 1522 N N . GLY A 1 193 ? -7.270 -0.121 1.892 1.00 95.94 193 GLY A N 1
ATOM 1523 C CA . GLY A 1 193 ? -8.488 0.375 1.273 1.00 95.94 193 GLY A CA 1
ATOM 1524 C C . GLY A 1 193 ? -9.714 -0.366 1.802 1.00 95.94 193 GLY A C 1
ATOM 1525 O O . GLY A 1 193 ? -9.673 -1.568 2.066 1.00 95.94 193 GLY A O 1
ATOM 1526 N N . LEU A 1 194 ? -10.825 0.343 1.949 1.00 95.31 194 LEU A N 1
ATOM 1527 C CA . LEU A 1 194 ? -12.115 -0.237 2.289 1.00 95.31 194 LEU A CA 1
ATOM 1528 C C . LEU A 1 194 ? -12.820 -0.704 1.008 1.00 95.31 194 LEU A C 1
ATOM 1530 O O . LEU A 1 194 ? -13.004 0.080 0.081 1.00 95.31 194 LEU A O 1
ATOM 1534 N N . ASP A 1 195 ? -13.249 -1.962 0.948 1.00 94.75 195 ASP A N 1
ATOM 1535 C CA . ASP A 1 195 ? -14.039 -2.479 -0.177 1.00 94.75 195 ASP A CA 1
ATOM 1536 C C . ASP A 1 195 ? -15.532 -2.203 0.039 1.00 94.75 195 ASP A C 1
ATOM 1538 O O . ASP A 1 195 ? -16.184 -1.539 -0.770 1.00 94.75 195 ASP A O 1
ATOM 1542 N N . GLU A 1 196 ? -16.074 -2.677 1.165 1.00 89.19 196 GLU A N 1
ATOM 1543 C CA . GLU A 1 196 ? -17.488 -2.508 1.489 1.00 89.19 196 GLU A CA 1
ATOM 1544 C C . GLU A 1 196 ? -17.738 -2.501 3.008 1.00 89.19 196 GLU A C 1
ATOM 1546 O O . GLU A 1 196 ? -17.363 -3.453 3.704 1.00 89.19 196 GLU A O 1
ATOM 1551 N N . PRO A 1 197 ? -18.423 -1.471 3.539 1.00 93.31 197 PRO A N 1
ATOM 1552 C CA . PRO A 1 197 ? -18.929 -1.482 4.903 1.00 93.31 197 PRO A CA 1
ATOM 1553 C C . PRO A 1 197 ? -20.338 -2.084 4.984 1.00 93.31 197 PRO A C 1
ATOM 1555 O O . PRO A 1 197 ? -21.260 -1.658 4.283 1.00 93.31 197 PRO A O 1
ATOM 1558 N N . ARG A 1 198 ? -20.549 -3.026 5.906 1.00 93.62 198 ARG A N 1
ATOM 1559 C CA . ARG A 1 198 ? -21.857 -3.650 6.162 1.00 93.62 198 ARG A CA 1
ATOM 1560 C C . ARG A 1 198 ? -22.218 -3.583 7.640 1.00 93.62 198 ARG A C 1
ATOM 1562 O O . ARG A 1 198 ? -21.383 -3.855 8.490 1.00 93.62 198 ARG A O 1
ATOM 1569 N N . LEU A 1 199 ? -23.472 -3.264 7.948 1.00 92.44 199 LEU A N 1
ATOM 1570 C CA . LEU A 1 199 ? -24.008 -3.353 9.308 1.00 92.44 199 LEU A CA 1
ATOM 1571 C C . LEU A 1 199 ? -24.791 -4.664 9.433 1.00 92.44 199 LEU A C 1
ATOM 1573 O O . LEU A 1 199 ? -25.823 -4.821 8.780 1.00 92.44 199 LEU A O 1
ATOM 1577 N N . LEU A 1 200 ? -24.299 -5.598 10.244 1.00 93.81 200 LEU A N 1
ATOM 1578 C CA . LEU A 1 200 ? -24.928 -6.896 10.504 1.00 93.81 200 LEU A CA 1
ATOM 1579 C C . LEU A 1 200 ? -25.043 -7.087 12.015 1.00 93.81 200 LEU A C 1
ATOM 1581 O O . LEU A 1 200 ? -24.056 -6.903 12.714 1.00 93.81 200 LEU A O 1
ATOM 1585 N N . GLU A 1 201 ? -26.229 -7.450 12.509 1.00 92.38 201 GLU A N 1
ATOM 1586 C CA . GLU A 1 201 ? -26.445 -7.781 13.932 1.00 92.38 201 GLU A CA 1
ATOM 1587 C C . GLU A 1 201 ? -25.862 -6.730 14.901 1.00 92.38 201 GLU A C 1
ATOM 1589 O O . GLU A 1 201 ? -25.169 -7.066 15.855 1.00 92.38 201 GLU A O 1
ATOM 1594 N N . GLU A 1 202 ? -26.103 -5.441 14.625 1.00 91.31 202 GLU A N 1
ATOM 1595 C CA . GLU A 1 202 ? -25.593 -4.320 15.441 1.00 91.31 202 GLU A CA 1
ATOM 1596 C C . GLU A 1 202 ? -24.056 -4.231 15.502 1.00 91.31 202 GLU A C 1
ATOM 1598 O O . GLU A 1 202 ? -23.483 -3.662 16.427 1.00 91.31 202 GLU A O 1
ATOM 1603 N N . ARG A 1 203 ? -23.364 -4.769 14.496 1.00 93.69 203 ARG A N 1
ATOM 1604 C CA . ARG A 1 203 ? -21.915 -4.664 14.336 1.00 93.69 203 ARG A CA 1
ATOM 1605 C C . ARG A 1 203 ? -21.557 -4.226 12.926 1.00 93.69 203 ARG A C 1
ATOM 1607 O O . ARG A 1 203 ? -22.103 -4.716 11.936 1.00 93.69 203 ARG A O 1
ATOM 1614 N N . TRP A 1 204 ? -20.603 -3.312 12.834 1.00 94.38 204 TRP A N 1
ATOM 1615 C CA . TRP A 1 204 ? -20.007 -2.936 11.563 1.00 94.38 204 TRP A CA 1
ATOM 1616 C C . TRP A 1 204 ? -18.972 -3.965 11.135 1.00 94.38 204 TRP A C 1
ATOM 1618 O O . TRP A 1 204 ? -18.081 -4.307 11.902 1.00 94.38 204 TRP A O 1
ATOM 1628 N N . TYR A 1 205 ? -19.090 -4.429 9.901 1.00 94.19 205 TYR A N 1
ATOM 1629 C CA . TYR A 1 205 ? -18.138 -5.288 9.219 1.00 94.19 205 TYR A CA 1
ATOM 1630 C C . TYR A 1 205 ? -17.507 -4.483 8.094 1.00 94.19 205 TYR A C 1
ATOM 1632 O O . TYR A 1 205 ? -18.195 -4.067 7.159 1.00 94.19 205 TYR A O 1
ATOM 1640 N N . LEU A 1 206 ? -16.211 -4.230 8.218 1.00 95.00 206 LEU A N 1
ATOM 1641 C CA . LEU A 1 206 ? -15.431 -3.451 7.268 1.00 95.00 206 LEU A CA 1
ATOM 1642 C C . LEU A 1 206 ? -14.533 -4.405 6.493 1.00 95.00 206 LEU A C 1
ATOM 1644 O O . LEU A 1 206 ? -13.494 -4.833 7.001 1.00 95.00 206 LEU A O 1
ATOM 1648 N N . ARG A 1 207 ? -14.962 -4.770 5.283 1.00 95.31 207 ARG A N 1
ATOM 1649 C CA . ARG A 1 207 ? -14.158 -5.605 4.392 1.00 95.31 207 ARG A CA 1
ATOM 1650 C C . ARG A 1 207 ? -13.041 -4.768 3.791 1.00 95.31 207 ARG A C 1
ATOM 1652 O O . ARG A 1 207 ? -13.315 -3.732 3.184 1.00 95.31 207 ARG A O 1
ATOM 1659 N N . LEU A 1 208 ? -11.808 -5.226 3.959 1.00 96.06 208 LEU A N 1
ATOM 1660 C CA . LEU A 1 208 ? -10.634 -4.586 3.376 1.00 96.06 208 LEU A CA 1
ATOM 1661 C C . LEU A 1 208 ? -10.440 -5.056 1.927 1.00 96.06 208 LEU A C 1
ATOM 1663 O O . LEU A 1 208 ? -10.734 -6.206 1.592 1.00 96.06 208 LEU A O 1
ATOM 1667 N N . ASP A 1 209 ? -9.963 -4.167 1.060 1.00 96.25 209 ASP A N 1
ATOM 1668 C CA . ASP A 1 209 ? -9.620 -4.503 -0.320 1.00 96.25 209 ASP A CA 1
ATOM 1669 C C . ASP A 1 209 ? -8.353 -5.370 -0.348 1.00 96.25 209 ASP A C 1
ATOM 1671 O O . ASP A 1 209 ? -7.318 -5.015 0.221 1.00 96.25 209 ASP A O 1
ATOM 1675 N N . VAL A 1 210 ? -8.455 -6.512 -1.030 1.00 95.94 210 VAL A N 1
ATOM 1676 C CA . VAL A 1 210 ? -7.473 -7.606 -1.023 1.00 95.94 210 VAL A CA 1
ATOM 1677 C C . VAL A 1 210 ? -6.073 -7.209 -1.499 1.00 95.94 210 VAL A C 1
ATOM 1679 O O . VAL A 1 210 ? -5.091 -7.801 -1.045 1.00 95.94 210 VAL A O 1
ATOM 1682 N N . ASP A 1 211 ? -5.973 -6.214 -2.382 1.00 95.50 211 ASP A N 1
ATOM 1683 C CA . ASP A 1 211 ? -4.729 -5.785 -3.032 1.00 95.50 211 ASP A CA 1
ATOM 1684 C C . ASP A 1 211 ? -4.226 -4.427 -2.511 1.00 95.50 211 ASP A C 1
ATOM 1686 O O . ASP A 1 211 ? -3.179 -3.943 -2.936 1.00 95.50 211 ASP A O 1
ATOM 1690 N N . SER A 1 212 ? -4.957 -3.814 -1.579 1.00 95.75 212 SER A N 1
ATOM 1691 C CA . SER A 1 212 ? -4.697 -2.456 -1.083 1.00 95.75 212 SER A CA 1
ATOM 1692 C C . SER A 1 212 ? -3.821 -2.375 0.171 1.00 95.75 212 SER A C 1
ATOM 1694 O O . SER A 1 212 ? -3.516 -1.278 0.635 1.00 95.75 212 SER A O 1
ATOM 1696 N N . GLY A 1 213 ? -3.469 -3.518 0.764 1.00 96.62 213 GLY A N 1
ATOM 1697 C CA . GLY A 1 213 ? -2.736 -3.567 2.025 1.00 96.62 213 GLY A CA 1
ATOM 1698 C C . GLY A 1 213 ? -1.298 -3.080 1.873 1.00 96.62 213 GLY A C 1
ATOM 1699 O O . GLY A 1 213 ? -0.537 -3.631 1.080 1.00 96.62 213 GLY A O 1
ATOM 1700 N N . VAL A 1 214 ? -0.912 -2.085 2.670 1.00 96.94 214 VAL A N 1
ATOM 1701 C CA . VAL A 1 214 ? 0.425 -1.486 2.653 1.00 96.94 214 VAL A CA 1
ATOM 1702 C C . VAL A 1 214 ? 0.926 -1.309 4.081 1.00 96.94 214 VAL A C 1
ATOM 1704 O O . VAL A 1 214 ? 0.270 -0.697 4.921 1.00 96.94 214 VAL A O 1
ATOM 1707 N N . LEU A 1 215 ? 2.110 -1.839 4.363 1.00 96.25 215 LEU A N 1
ATOM 1708 C CA . LEU A 1 215 ? 2.776 -1.659 5.649 1.00 96.25 215 LEU A CA 1
ATOM 1709 C C . LEU A 1 215 ? 3.323 -0.231 5.767 1.00 96.25 215 LEU A C 1
ATOM 1711 O O . LEU A 1 215 ? 3.923 0.250 4.816 1.00 96.25 215 LEU A O 1
ATOM 1715 N N . LEU A 1 216 ? 3.159 0.444 6.905 1.00 95.88 216 LEU A N 1
ATOM 1716 C CA . LEU A 1 216 ? 3.767 1.766 7.108 1.00 95.88 216 LEU A CA 1
ATOM 1717 C C . LEU A 1 216 ? 5.194 1.618 7.635 1.00 95.88 216 LEU A C 1
ATOM 1719 O O . LEU A 1 216 ? 5.390 1.220 8.777 1.00 95.88 216 LEU A O 1
ATOM 1723 N N . THR A 1 217 ? 6.207 1.923 6.834 1.00 94.75 217 THR A N 1
ATOM 1724 C CA . THR A 1 217 ? 7.615 1.778 7.234 1.00 94.75 217 THR A CA 1
ATOM 1725 C C . THR A 1 217 ? 8.360 3.107 7.270 1.00 94.75 217 THR A C 1
ATOM 1727 O O . THR A 1 217 ? 9.348 3.218 7.999 1.00 94.75 217 THR A O 1
ATOM 1730 N N . ASP A 1 218 ? 7.880 4.133 6.562 1.00 93.81 218 ASP A N 1
ATOM 1731 C CA . ASP A 1 218 ? 8.503 5.452 6.548 1.00 93.81 218 ASP A CA 1
ATOM 1732 C C . ASP A 1 218 ? 8.127 6.271 7.803 1.00 93.81 218 ASP A C 1
ATOM 1734 O O . ASP A 1 218 ? 6.949 6.570 8.043 1.00 93.81 218 ASP A O 1
ATOM 1738 N N . PRO A 1 219 ? 9.110 6.703 8.619 1.00 91.31 219 PRO A N 1
ATOM 1739 C CA . PRO A 1 219 ? 8.830 7.495 9.812 1.00 91.31 219 PRO A CA 1
ATOM 1740 C C . PRO A 1 219 ? 8.213 8.864 9.514 1.00 91.31 219 PRO A C 1
ATOM 1742 O O . PRO A 1 219 ? 7.472 9.376 10.346 1.00 91.31 219 PRO A O 1
ATOM 1745 N N . GLY A 1 220 ? 8.516 9.478 8.367 1.00 90.56 220 GLY A N 1
ATOM 1746 C CA . GLY A 1 220 ? 7.951 10.768 7.973 1.00 90.56 220 GLY A CA 1
ATOM 1747 C C . GLY A 1 220 ? 6.462 10.666 7.647 1.00 90.56 220 GLY A C 1
ATOM 1748 O O . GLY A 1 220 ? 5.689 11.530 8.059 1.00 90.56 220 GLY A O 1
ATOM 1749 N N . ILE A 1 221 ? 6.049 9.586 6.980 1.00 92.81 221 ILE A N 1
ATOM 1750 C CA . ILE A 1 221 ? 4.632 9.279 6.726 1.00 92.81 221 ILE A CA 1
ATOM 1751 C C . ILE A 1 221 ? 3.910 8.974 8.041 1.00 92.81 221 ILE A C 1
ATOM 1753 O O . ILE A 1 221 ? 2.843 9.528 8.306 1.00 92.81 221 ILE A O 1
ATOM 1757 N N . ALA A 1 222 ? 4.504 8.148 8.904 1.00 92.69 222 ALA A N 1
ATOM 1758 C CA . ALA A 1 222 ? 3.914 7.838 10.202 1.00 92.69 222 ALA A CA 1
ATOM 1759 C C . ALA A 1 222 ? 3.779 9.076 11.112 1.00 92.69 222 ALA A C 1
ATOM 1761 O O . ALA A 1 222 ? 2.795 9.197 11.845 1.00 92.69 222 ALA A O 1
ATOM 1762 N N . ASP A 1 223 ? 4.739 10.005 11.061 1.00 91.50 223 ASP A N 1
ATOM 1763 C CA . ASP A 1 223 ? 4.676 11.289 11.771 1.00 91.50 223 ASP A CA 1
ATOM 1764 C C . ASP A 1 223 ? 3.540 12.171 11.241 1.00 91.50 223 ASP A C 1
ATOM 1766 O O . ASP A 1 223 ? 2.758 12.704 12.026 1.00 91.50 223 ASP A O 1
ATOM 1770 N N . ALA A 1 224 ? 3.387 12.259 9.914 1.00 89.50 224 ALA A N 1
ATOM 1771 C CA . ALA A 1 224 ? 2.307 13.012 9.275 1.00 89.50 224 ALA A CA 1
ATOM 1772 C C . ALA A 1 224 ? 0.911 12.470 9.623 1.00 89.50 224 ALA A C 1
ATOM 1774 O O . ALA A 1 224 ? -0.041 13.239 9.736 1.00 89.50 224 ALA A O 1
ATOM 1775 N N . LEU A 1 225 ? 0.804 11.159 9.855 1.00 89.69 225 LEU A N 1
ATOM 1776 C CA . LEU A 1 225 ? -0.405 10.495 10.353 1.00 89.69 225 LEU A CA 1
ATOM 1777 C C . LEU A 1 225 ? -0.609 10.646 11.872 1.00 89.69 225 LEU A C 1
ATOM 1779 O O . LEU A 1 225 ? -1.599 10.156 12.412 1.00 89.69 225 LEU A O 1
ATOM 1783 N N . GLY A 1 226 ? 0.320 11.290 12.585 1.00 90.75 226 GLY A N 1
ATOM 1784 C CA . GLY A 1 226 ? 0.257 11.468 14.037 1.00 90.75 226 GLY A CA 1
ATOM 1785 C C . GLY A 1 226 ? 0.508 10.187 14.842 1.00 90.75 226 GLY A C 1
ATOM 1786 O O . GLY A 1 226 ? 0.191 10.136 16.030 1.00 90.75 226 GLY A O 1
ATOM 1787 N N . LEU A 1 227 ? 1.085 9.149 14.230 1.00 88.69 227 LEU A N 1
ATOM 1788 C CA . LEU A 1 227 ? 1.268 7.831 14.854 1.00 88.69 227 LEU A CA 1
ATOM 1789 C C . LEU A 1 227 ? 2.481 7.776 15.792 1.00 88.69 227 LEU A C 1
ATOM 1791 O O . LEU A 1 227 ? 2.577 6.886 16.636 1.00 88.69 227 LEU A O 1
ATOM 1795 N N . LEU A 1 228 ? 3.405 8.734 15.680 1.00 87.50 228 LEU A N 1
ATOM 1796 C CA . LEU A 1 228 ? 4.644 8.793 16.467 1.00 87.50 228 LEU A CA 1
ATOM 1797 C C . LEU A 1 228 ? 4.509 9.484 17.832 1.00 87.50 228 LEU A C 1
ATOM 1799 O O . LEU A 1 228 ? 5.518 9.845 18.442 1.00 87.50 228 LEU A O 1
ATOM 1803 N N . GLY A 1 229 ? 3.281 9.686 18.314 1.00 81.62 229 GLY A N 1
ATOM 1804 C CA . GLY A 1 229 ? 3.012 10.400 19.565 1.00 81.62 229 GLY A CA 1
ATOM 1805 C C . GLY A 1 229 ? 3.518 9.700 20.833 1.00 81.62 229 GLY A C 1
ATOM 1806 O O . GLY A 1 229 ? 3.738 10.372 21.841 1.00 81.62 229 GLY A O 1
ATOM 1807 N N . ASP A 1 230 ? 3.736 8.382 20.796 1.00 84.00 230 ASP A N 1
ATOM 1808 C CA . ASP A 1 230 ? 4.270 7.606 21.919 1.00 84.00 230 ASP A CA 1
ATOM 1809 C C . ASP A 1 230 ? 5.682 7.054 21.646 1.00 84.00 230 ASP A C 1
ATOM 1811 O O . ASP A 1 230 ? 6.117 6.885 20.504 1.00 84.00 230 ASP A O 1
ATOM 1815 N N . SER A 1 231 ? 6.438 6.795 22.718 1.00 76.81 231 SER A N 1
ATOM 1816 C CA . SER A 1 231 ? 7.820 6.309 22.626 1.00 76.81 231 SER A CA 1
ATOM 1817 C C . SER A 1 231 ? 7.939 4.907 22.021 1.00 76.81 231 SER A C 1
ATOM 1819 O O . SER A 1 231 ? 8.990 4.588 21.474 1.00 76.81 231 SER A O 1
ATOM 1821 N N . GLY A 1 232 ? 6.886 4.088 22.093 1.00 85.88 232 GLY A N 1
ATOM 1822 C CA . GLY A 1 232 ? 6.865 2.737 21.534 1.00 85.88 232 GLY A CA 1
ATOM 1823 C C . GLY A 1 232 ? 6.544 2.701 20.038 1.00 85.88 232 GLY A C 1
ATOM 1824 O O . GLY A 1 232 ? 6.924 1.756 19.359 1.00 85.88 232 GLY A O 1
ATOM 1825 N N . SER A 1 233 ? 5.879 3.713 19.477 1.00 86.44 233 SER A N 1
ATOM 1826 C CA . SER A 1 233 ? 5.538 3.761 18.048 1.00 86.44 233 SER A CA 1
ATOM 1827 C C . SER A 1 233 ? 6.764 3.794 17.144 1.00 86.44 233 SER A C 1
ATOM 1829 O O . SER A 1 233 ? 6.783 3.128 16.115 1.00 86.44 233 SER A O 1
ATOM 1831 N N . ARG A 1 234 ? 7.813 4.532 17.529 1.00 88.06 234 ARG A N 1
ATOM 1832 C CA . ARG A 1 234 ? 9.056 4.581 16.742 1.00 88.06 234 ARG A CA 1
ATOM 1833 C C . ARG A 1 234 ? 9.796 3.249 16.744 1.00 88.06 234 ARG A C 1
ATOM 1835 O O . ARG A 1 234 ? 10.262 2.827 15.694 1.00 88.06 234 ARG A O 1
ATOM 1842 N N . GLU A 1 235 ? 9.897 2.603 17.903 1.00 89.44 235 GLU A N 1
ATOM 1843 C CA . GLU A 1 235 ? 10.522 1.281 18.028 1.00 89.44 235 GLU A CA 1
ATOM 1844 C C . GLU A 1 235 ? 9.762 0.246 17.191 1.00 89.44 235 GLU A C 1
ATOM 1846 O O . GLU A 1 235 ? 10.370 -0.445 16.378 1.00 89.44 235 GLU A O 1
ATOM 1851 N N . ARG A 1 236 ? 8.425 0.260 17.263 1.00 89.12 236 ARG A N 1
ATOM 1852 C CA . ARG A 1 236 ? 7.562 -0.595 16.438 1.00 89.12 236 ARG A CA 1
ATOM 1853 C C . ARG A 1 236 ? 7.756 -0.385 14.940 1.00 89.12 236 ARG A C 1
ATOM 1855 O O . ARG A 1 236 ? 7.807 -1.364 14.208 1.00 89.12 236 ARG A O 1
ATOM 1862 N N . LEU A 1 237 ? 7.892 0.854 14.462 1.00 91.75 237 LEU A N 1
ATOM 1863 C CA . LEU A 1 237 ? 8.180 1.092 13.041 1.00 91.75 237 LEU A CA 1
ATOM 1864 C C . LEU A 1 237 ? 9.536 0.525 12.620 1.00 91.75 237 LEU A C 1
ATOM 1866 O O . LEU A 1 237 ? 9.660 0.016 11.511 1.00 91.75 237 LEU A O 1
ATOM 1870 N N . VAL A 1 238 ? 10.544 0.591 13.492 1.00 90.81 238 VAL A N 1
ATOM 1871 C CA . VAL A 1 238 ? 11.860 0.003 13.216 1.00 90.81 238 VAL A CA 1
ATOM 1872 C C . VAL A 1 238 ? 11.767 -1.523 13.147 1.00 90.81 238 VAL A C 1
ATOM 1874 O O . VAL A 1 238 ? 12.279 -2.111 12.197 1.00 90.81 238 VAL A O 1
ATOM 1877 N N . GLU A 1 239 ? 11.093 -2.163 14.105 1.00 91.50 239 GLU A N 1
ATOM 1878 C CA . GLU A 1 239 ? 10.843 -3.614 14.094 1.00 91.50 239 GLU A CA 1
ATOM 1879 C C . GLU A 1 239 ? 10.053 -4.037 12.849 1.00 91.50 239 GLU A C 1
ATOM 1881 O O . GLU A 1 239 ? 10.402 -5.000 12.168 1.00 91.50 239 GLU A O 1
ATOM 1886 N N . GLN A 1 240 ? 9.024 -3.269 12.499 1.00 93.38 240 GLN A N 1
ATOM 1887 C CA . GLN A 1 240 ? 8.195 -3.503 11.326 1.00 93.38 240 GLN A CA 1
ATOM 1888 C C . GLN A 1 240 ? 8.980 -3.348 10.017 1.00 93.38 240 GLN A C 1
ATOM 1890 O O . GLN A 1 240 ? 8.815 -4.151 9.100 1.00 93.38 240 GLN A O 1
ATOM 1895 N N . HIS A 1 241 ? 9.866 -2.355 9.929 1.00 92.19 241 HIS A N 1
ATOM 1896 C CA . HIS A 1 241 ? 10.761 -2.198 8.786 1.00 92.19 241 HIS A CA 1
ATOM 1897 C C . HIS A 1 241 ? 11.719 -3.395 8.661 1.00 92.19 241 HIS A C 1
ATOM 1899 O O . HIS A 1 241 ? 11.915 -3.913 7.567 1.00 92.19 241 HIS A O 1
ATOM 1905 N N . GLN A 1 242 ? 12.253 -3.909 9.773 1.00 92.06 242 GLN A N 1
ATOM 1906 C CA . GLN A 1 242 ? 13.084 -5.120 9.754 1.00 92.06 242 GLN A CA 1
ATOM 1907 C C . GLN A 1 242 ? 12.303 -6.361 9.311 1.00 92.06 242 GLN A C 1
ATOM 1909 O O . GLN A 1 242 ? 12.830 -7.173 8.547 1.00 92.06 242 GLN A O 1
ATOM 1914 N N . LEU A 1 243 ? 11.054 -6.506 9.763 1.00 91.12 243 LEU A N 1
ATOM 1915 C CA . LEU A 1 243 ? 10.162 -7.577 9.323 1.00 91.12 243 LEU A CA 1
ATOM 1916 C C . LEU A 1 243 ? 9.934 -7.507 7.807 1.00 91.12 243 LEU A C 1
ATOM 1918 O O . LEU A 1 243 ? 10.067 -8.514 7.117 1.00 91.12 243 LEU A O 1
ATOM 1922 N N . PHE A 1 244 ? 9.660 -6.310 7.287 1.00 91.25 244 PHE A N 1
ATOM 1923 C CA . PHE A 1 244 ? 9.475 -6.071 5.858 1.00 91.25 244 PHE A CA 1
ATOM 1924 C C . PHE A 1 244 ? 10.717 -6.425 5.030 1.00 91.25 244 PHE A C 1
ATOM 1926 O O . PHE A 1 244 ? 10.619 -7.157 4.046 1.00 91.25 244 PHE A O 1
ATOM 1933 N N . GLU A 1 245 ? 11.897 -5.969 5.451 1.00 91.00 245 GLU A N 1
ATOM 1934 C CA . GLU A 1 245 ? 13.160 -6.279 4.770 1.00 91.00 245 GLU A CA 1
ATOM 1935 C C . GLU A 1 245 ? 13.496 -7.780 4.819 1.00 91.00 245 GLU A C 1
ATOM 1937 O O . GLU A 1 245 ? 13.996 -8.353 3.844 1.00 91.00 245 GLU A O 1
ATOM 1942 N N . SER A 1 246 ? 13.154 -8.450 5.924 1.00 90.38 246 SER A N 1
ATOM 1943 C CA . SER A 1 246 ? 13.314 -9.902 6.061 1.00 90.38 246 SER A CA 1
ATOM 1944 C C . SER A 1 246 ? 12.382 -10.665 5.118 1.00 90.38 246 SER A C 1
ATOM 1946 O O . SER A 1 246 ? 12.811 -11.621 4.480 1.00 90.38 246 SER A O 1
ATOM 1948 N N . ALA A 1 247 ? 11.132 -10.215 4.974 1.00 88.62 247 ALA A N 1
ATOM 1949 C CA . ALA A 1 247 ? 10.160 -10.813 4.061 1.00 88.62 247 ALA A CA 1
ATOM 1950 C C . ALA A 1 247 ? 10.548 -10.636 2.579 1.00 88.62 247 ALA A C 1
ATOM 1952 O O . ALA A 1 247 ? 10.260 -11.499 1.749 1.00 88.62 247 ALA A O 1
ATOM 1953 N N . ARG A 1 248 ? 11.243 -9.543 2.239 1.00 85.88 248 ARG A N 1
ATOM 1954 C CA . ARG A 1 248 ? 11.746 -9.281 0.878 1.00 8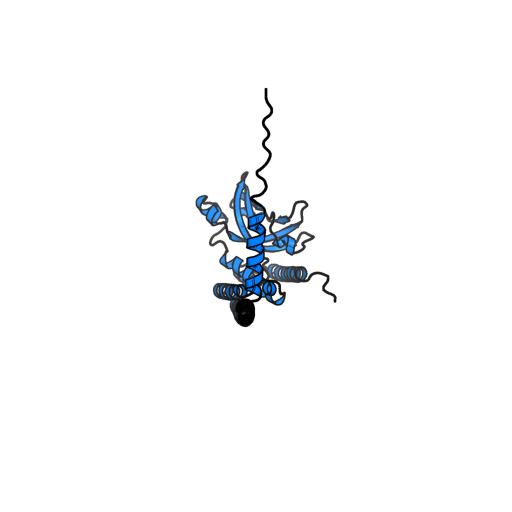5.88 248 ARG A CA 1
ATOM 1955 C C . ARG A 1 248 ? 12.941 -10.139 0.487 1.00 85.88 248 ARG A C 1
ATOM 1957 O O . ARG A 1 248 ? 13.155 -10.350 -0.704 1.00 85.88 248 ARG A O 1
ATOM 1964 N N . THR A 1 249 ? 13.719 -10.619 1.454 1.00 83.44 249 THR A N 1
ATOM 1965 C CA . THR A 1 249 ? 14.919 -11.419 1.194 1.00 83.44 249 THR A CA 1
ATOM 1966 C C . THR A 1 249 ? 14.568 -12.906 1.295 1.00 83.44 249 THR A C 1
ATOM 1968 O O . THR A 1 249 ? 14.535 -13.445 2.402 1.00 83.44 249 THR A O 1
ATOM 1971 N N . PRO A 1 250 ? 14.297 -13.621 0.184 1.00 70.19 250 PRO A N 1
ATOM 1972 C CA . PRO A 1 250 ? 14.016 -15.049 0.259 1.00 70.19 250 PRO A CA 1
ATOM 1973 C C . PRO A 1 250 ? 15.215 -15.773 0.880 1.00 70.19 250 PRO A C 1
ATOM 1975 O O . PRO A 1 250 ? 16.358 -15.530 0.494 1.00 70.19 250 PRO A O 1
ATOM 1978 N N . ALA A 1 251 ? 14.956 -16.684 1.822 1.00 61.19 251 ALA A N 1
ATOM 1979 C CA . ALA A 1 251 ? 15.948 -17.380 2.654 1.00 61.19 251 ALA A CA 1
ATOM 1980 C C . ALA A 1 251 ? 16.921 -18.328 1.897 1.00 61.19 251 ALA A C 1
ATOM 1982 O O . ALA A 1 251 ? 17.432 -19.286 2.473 1.00 61.19 251 ALA A O 1
ATOM 1983 N N . GLY A 1 252 ? 17.181 -18.097 0.608 1.00 57.31 252 GLY A N 1
ATOM 1984 C CA . GLY A 1 252 ? 17.898 -19.008 -0.282 1.00 57.31 252 GLY A CA 1
ATOM 1985 C C . GLY A 1 252 ? 18.851 -18.371 -1.295 1.00 57.31 252 GLY A C 1
ATOM 1986 O O . GLY A 1 252 ? 19.301 -19.094 -2.172 1.00 57.31 252 GLY A O 1
ATOM 1987 N N . SER A 1 253 ? 19.197 -17.081 -1.205 1.00 54.19 253 SER A N 1
ATOM 1988 C CA . SER A 1 253 ? 20.185 -16.456 -2.112 1.00 54.19 253 SER A CA 1
ATOM 1989 C C . SER A 1 253 ? 21.644 -16.550 -1.627 1.00 54.19 253 SER A C 1
ATOM 1991 O O . SER A 1 253 ? 22.456 -15.673 -1.914 1.00 54.19 253 SER A O 1
ATOM 1993 N N . ASN A 1 254 ? 22.000 -17.615 -0.899 1.00 50.47 254 ASN A N 1
ATOM 1994 C CA . ASN A 1 254 ? 23.407 -17.968 -0.677 1.00 50.47 254 ASN A CA 1
ATOM 1995 C C . ASN A 1 254 ? 23.911 -18.778 -1.884 1.00 50.47 254 ASN A C 1
ATOM 1997 O O . ASN A 1 254 ? 23.939 -20.009 -1.825 1.00 50.47 254 ASN A O 1
ATOM 2001 N N . ASP A 1 255 ? 24.267 -18.070 -2.958 1.00 48.41 255 ASP A N 1
ATOM 2002 C CA . ASP A 1 255 ? 25.131 -18.576 -4.040 1.00 48.41 255 ASP A CA 1
ATOM 2003 C C . ASP A 1 255 ? 26.620 -18.463 -3.658 1.00 48.41 255 ASP A C 1
ATOM 2005 O O . ASP A 1 255 ? 27.026 -17.410 -3.107 1.00 48.41 255 ASP A O 1
#

pLDDT: mean 85.85, std 13.78, range [43.06, 97.44]

Radius of gyration: 30.43 Å; chains: 1; bounding box: 66×71×82 Å

Sequence (255 aa):
MDEPRGEDDYSFALETSEAARKKRHHWMTSRRGFALVGLSVLLLLAIVQWRHHQSANRSEEFLPTALRGMRALREQRFEEAHELLDDALGKLNDEQRQRDDVADFRQAHAELGILVGLLDRPLDEALSSPADRSLLKGQTLVIDAEVSPTDDGWRIGHVAFMGETPVAFDPAGLRLFDQLGIDSPTRLIFGAGLDEPRLLEERWYLRLDVDSGVLLTDPGIADALGLLGDSGSRERLVEQHQLFESARTPAGSND

Foldseek 3Di:
DDDDDDDDDPPPPPVVVVVVVVVVPPCCPDPVNVVVVVVVVVVVVVVVVVVVVLLVVLLVVLPVLLVVLVVCLVVVVLVSSLVSLCSSLVSDDPVRCPDPVCVVSVQSNLLSLLVVLADPDDPLVQVVDPVSQVVQAQRKDKDFFWWAADPQGIATHDWDDNPPFTEGEDCRQQCVVVLLPDHGTATFTKMFRFHGWDQDPSHIYTYTDNDSIHGDQDVSSCVVVVNVVDPVSVVSSVVSVVSVVVSVDPPPPPD

Organism: NCBI:txid2527975

Secondary structure (DSSP, 8-state):
----------STTTHHHHHHHHHHHHHHTSHHHHHHHHHHHHHHHHHHHHHHHHHHHHHHHHHHHHHHHHHHHHTT-HHHHHHHHHHHHHT--TTGGG-HHHHHHHHHHHHHHHHHTB-SS-HHHHHH-TTTGGGGTT-EEEEEEEEEEETTEEEE---EEETTEEEEEE-TT-HHHHHHT--S-EEEEEEEEEEEEEEETTEEEEEEPTT--EE---HHHHHHTTGGGSHHHHHHHHHHHHHHHHHHS-TT---